Protein AF-A0A094WE02-F1 (afdb_monomer)

Nearest PDB structures (foldseek):
  7xc2-assembly1_C  TM=7.171E-01  e=3.449E+00  Triticum monococcum
  2n2n-assembly1_A  TM=4.848E-01  e=1.497E+00  Homo sapiens
  7sqc-assembly1_C2  TM=7.346E-01  e=5.920E+00  Chlamydomonas reinhardtii
  8i7o-assembly1_C7  TM=1.618E-01  e=1.230E+00  Mus musculus

Sequence (195 aa):
MGGSNFYKSRAKMRDLIESLIRKSMAGMDLAMDKMFALQPETYLRYEERFSELARLLECLQLELESVDSWSELDRIQRRVYFLEERFEDIDSVLRKRPRRSRSRFSMDNLFRVSQGGPGRSRSASRVDENGLSLEEACEVLGIDISAKLPEIRKKFRTLMKELHPDIRMGDRSKEGQMRKILAAYEVLKQRQVMS

Radius of gyration: 20.72 Å; Cα contacts (8 Å, |Δi|>4): 126; chains: 1; bounding box: 50×38×54 Å

Organism: NCBI:txid178606

Secondary structure (DSSP, 8-state):
--HHHHHHHHHHHHHHHHHHHHHHHHHHHHHHHHHTTT-HHHHHHHHHHHHHHHHHHHHHHHHHHS--SHHHHHHHHHHHHHHHHHHHHHHHHHHTPPP-------TTSSTT---------------------HHHHHHHHT--TT--HHHHHHHHHHHHHHT-TTTTTT-GGGHHHHHHHHHHHHHHHHHHHH-

Structure (mmCIF, N/CA/C/O backbone):
data_AF-A0A094WE02-F1
#
_entry.id   AF-A0A094WE02-F1
#
loop_
_atom_site.group_PDB
_atom_site.id
_atom_site.type_symbol
_atom_site.label_atom_id
_atom_site.label_alt_id
_atom_site.label_comp_id
_atom_site.label_asym_id
_atom_site.label_entity_id
_atom_site.label_seq_id
_atom_site.pdbx_PDB_ins_code
_atom_site.Cartn_x
_atom_site.Cartn_y
_atom_site.Cartn_z
_atom_site.occupancy
_atom_site.B_iso_or_equiv
_atom_site.auth_seq_id
_atom_site.auth_comp_id
_atom_site.auth_asym_id
_atom_site.auth_atom_id
_atom_site.pdbx_PDB_model_num
ATOM 1 N N . MET A 1 1 ? 24.865 -14.420 -27.447 1.00 51.31 1 MET A N 1
ATOM 2 C CA . MET A 1 1 ? 24.797 -14.578 -25.971 1.00 51.31 1 MET A CA 1
ATOM 3 C C . MET A 1 1 ? 24.085 -13.430 -25.224 1.00 51.31 1 MET A C 1
ATOM 5 O O . MET A 1 1 ? 23.787 -13.613 -24.052 1.00 51.31 1 MET A O 1
ATOM 9 N N . GLY A 1 2 ? 23.749 -12.286 -25.846 1.00 57.38 2 GLY A N 1
ATOM 10 C CA . GLY A 1 2 ? 23.174 -11.121 -25.136 1.00 57.38 2 GLY A CA 1
ATOM 11 C C . GLY A 1 2 ? 21.691 -11.202 -24.723 1.00 57.38 2 GLY A C 1
ATOM 12 O O . GLY A 1 2 ? 21.311 -10.590 -23.729 1.00 57.38 2 GLY A O 1
ATOM 13 N N . GLY A 1 3 ? 20.860 -11.988 -25.421 1.00 62.12 3 GLY A N 1
ATOM 14 C CA . GLY A 1 3 ? 19.413 -12.060 -25.146 1.00 62.12 3 GLY A CA 1
ATOM 15 C C . GLY A 1 3 ? 19.056 -12.670 -23.783 1.00 62.12 3 GLY A C 1
ATOM 16 O O . GLY A 1 3 ? 18.164 -12.181 -23.103 1.00 62.12 3 GLY A O 1
ATOM 17 N N . SER A 1 4 ? 19.799 -13.681 -23.314 1.00 70.50 4 SER A N 1
ATOM 18 C CA . SER A 1 4 ? 19.499 -14.355 -22.035 1.00 70.50 4 SER A CA 1
ATOM 19 C C . SER A 1 4 ? 19.650 -13.431 -20.817 1.00 70.50 4 SER A C 1
ATOM 21 O O . SER A 1 4 ? 18.873 -13.528 -19.869 1.00 70.50 4 SER A O 1
ATOM 23 N N . ASN A 1 5 ? 20.606 -12.496 -20.845 1.00 82.94 5 ASN A N 1
ATOM 24 C CA . ASN A 1 5 ? 20.798 -11.537 -19.753 1.00 82.94 5 ASN A CA 1
ATOM 25 C C . ASN A 1 5 ? 19.716 -10.449 -19.733 1.00 82.94 5 ASN A C 1
ATOM 27 O O . ASN A 1 5 ? 19.344 -9.995 -18.651 1.00 82.94 5 ASN A O 1
ATOM 31 N N . PHE A 1 6 ? 19.177 -10.079 -20.898 1.00 81.56 6 PHE A N 1
ATOM 32 C CA . PHE A 1 6 ? 18.098 -9.096 -21.016 1.00 81.56 6 PHE A CA 1
ATOM 33 C C . PHE A 1 6 ? 16.820 -9.598 -20.343 1.00 81.56 6 PHE A C 1
ATOM 35 O O . PHE A 1 6 ? 16.316 -8.958 -19.422 1.00 81.56 6 PHE A O 1
ATOM 42 N N . TYR A 1 7 ? 16.359 -10.799 -20.712 1.00 84.12 7 TYR A N 1
ATOM 43 C CA . TYR A 1 7 ? 15.151 -11.390 -20.128 1.00 84.12 7 TYR A CA 1
ATOM 44 C C . TYR A 1 7 ? 15.294 -11.653 -18.624 1.00 84.12 7 TYR A C 1
ATOM 46 O O . TYR A 1 7 ? 14.352 -11.420 -17.871 1.00 84.12 7 TYR A O 1
ATOM 54 N N . LYS A 1 8 ? 16.485 -12.061 -18.156 1.00 86.88 8 LYS A N 1
ATOM 55 C CA . LYS A 1 8 ? 16.768 -12.199 -16.716 1.00 86.88 8 LYS A CA 1
ATOM 56 C C . LYS A 1 8 ? 16.684 -10.861 -15.978 1.00 86.88 8 LYS A C 1
ATOM 58 O O . LYS A 1 8 ? 16.140 -10.810 -14.880 1.00 86.88 8 LYS A O 1
ATOM 63 N N . SER A 1 9 ? 17.225 -9.788 -16.556 1.00 84.44 9 SER A N 1
ATOM 64 C CA . SER A 1 9 ? 17.170 -8.445 -15.963 1.00 84.44 9 SER A CA 1
ATOM 65 C C . SER A 1 9 ? 15.735 -7.902 -15.926 1.00 84.44 9 SER A C 1
ATOM 67 O O . SER A 1 9 ? 15.279 -7.417 -14.892 1.00 84.44 9 SER A O 1
ATOM 69 N N . ARG A 1 10 ? 14.984 -8.090 -17.018 1.00 84.81 10 ARG A N 1
ATOM 70 C CA . ARG A 1 10 ? 13.561 -7.742 -17.127 1.00 84.81 10 ARG A CA 1
ATOM 71 C C . ARG A 1 10 ? 12.699 -8.497 -16.108 1.00 84.81 10 ARG A C 1
ATOM 73 O O . ARG A 1 10 ? 11.899 -7.873 -15.419 1.00 84.81 10 ARG A O 1
ATOM 80 N N . ALA A 1 11 ? 12.911 -9.803 -15.939 1.00 87.19 11 ALA A N 1
ATOM 81 C CA . ALA A 1 11 ? 12.216 -10.601 -14.925 1.00 87.19 11 ALA A CA 1
ATOM 82 C C . ALA A 1 11 ? 12.506 -10.104 -13.497 1.00 87.19 11 ALA A C 1
ATOM 84 O O . ALA A 1 11 ? 11.582 -9.878 -12.724 1.00 87.19 11 ALA A O 1
ATOM 85 N N . LYS A 1 12 ? 13.776 -9.821 -13.173 1.00 87.44 12 LYS A N 1
ATOM 86 C CA . LYS A 1 12 ? 14.147 -9.250 -11.8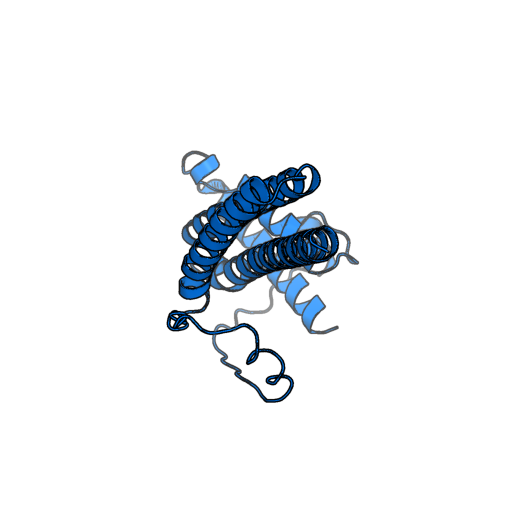66 1.00 87.44 12 LYS A CA 1
ATOM 87 C C . LYS A 1 12 ? 13.482 -7.899 -11.598 1.00 87.44 12 LYS A C 1
ATOM 89 O O . LYS A 1 12 ? 13.088 -7.631 -10.466 1.00 87.44 12 LYS A O 1
ATOM 94 N N . MET A 1 13 ? 13.372 -7.037 -12.611 1.00 86.62 13 MET A N 1
ATOM 95 C CA . MET A 1 13 ? 12.672 -5.755 -12.474 1.00 86.62 13 MET A CA 1
ATOM 96 C C . MET A 1 13 ? 11.185 -5.940 -12.220 1.00 86.62 13 MET A C 1
ATOM 98 O O . MET A 1 13 ? 10.638 -5.254 -11.361 1.00 86.62 13 MET A O 1
ATOM 102 N N . ARG A 1 14 ? 10.548 -6.890 -12.906 1.00 88.94 14 ARG A N 1
ATOM 103 C CA . ARG A 1 14 ? 9.153 -7.242 -12.646 1.00 88.94 14 ARG A CA 1
ATOM 104 C C . ARG A 1 14 ? 8.960 -7.683 -11.194 1.00 88.94 14 ARG A C 1
ATOM 106 O O . ARG A 1 14 ? 8.117 -7.116 -10.507 1.00 88.94 14 ARG A O 1
ATOM 113 N N . ASP A 1 15 ? 9.785 -8.610 -10.709 1.00 89.44 15 ASP A N 1
ATOM 114 C CA . ASP A 1 15 ? 9.715 -9.090 -9.322 1.00 89.44 15 ASP A CA 1
ATOM 115 C C . ASP A 1 15 ? 9.920 -7.948 -8.313 1.00 89.44 15 ASP A C 1
ATOM 117 O O . ASP A 1 15 ? 9.231 -7.868 -7.292 1.00 89.44 15 ASP A O 1
ATOM 121 N N . LEU A 1 16 ? 10.848 -7.028 -8.603 1.00 86.12 16 LEU A N 1
ATOM 122 C CA . LEU A 1 16 ? 11.094 -5.844 -7.782 1.00 86.12 16 LEU A CA 1
ATOM 123 C C . LEU A 1 16 ? 9.856 -4.939 -7.731 1.00 86.12 16 LEU A C 1
ATOM 125 O O . LEU A 1 16 ? 9.434 -4.575 -6.631 1.00 86.12 16 LEU A O 1
ATOM 129 N N . ILE A 1 17 ? 9.266 -4.610 -8.884 1.00 88.19 17 ILE A N 1
ATOM 130 C CA . ILE A 1 17 ? 8.060 -3.777 -8.990 1.00 88.19 17 ILE A CA 1
ATOM 131 C C . ILE A 1 17 ? 6.901 -4.423 -8.229 1.00 88.19 17 ILE A C 1
ATOM 133 O O . ILE A 1 17 ? 6.312 -3.780 -7.360 1.00 88.19 17 ILE A O 1
ATOM 137 N N . GLU A 1 18 ? 6.632 -5.711 -8.462 1.00 90.12 18 GLU A N 1
ATOM 138 C CA . GLU A 1 18 ? 5.586 -6.449 -7.748 1.00 90.12 18 GLU A CA 1
ATOM 139 C C . GLU A 1 18 ? 5.830 -6.440 -6.230 1.00 90.12 18 GLU A C 1
ATOM 141 O O . GLU A 1 18 ? 4.902 -6.248 -5.439 1.00 90.12 18 GLU A O 1
ATOM 146 N N . SER A 1 19 ? 7.086 -6.595 -5.794 1.00 90.25 19 SER A N 1
ATOM 147 C CA . SER A 1 19 ? 7.435 -6.529 -4.372 1.00 90.25 19 SER A CA 1
ATOM 148 C C . SER A 1 19 ? 7.190 -5.142 -3.771 1.00 90.25 19 SER A C 1
ATOM 150 O O . SER A 1 19 ? 6.726 -5.046 -2.633 1.00 90.25 19 SER A O 1
ATOM 152 N N . LEU A 1 20 ? 7.473 -4.070 -4.519 1.00 85.88 20 LEU A N 1
ATOM 153 C CA . LEU A 1 20 ? 7.260 -2.694 -4.079 1.00 85.88 20 LEU A CA 1
ATOM 154 C C . LEU A 1 20 ? 5.770 -2.359 -4.016 1.00 85.88 20 LEU A C 1
ATOM 156 O O . LEU A 1 20 ? 5.345 -1.759 -3.033 1.00 85.88 20 LEU A O 1
ATOM 160 N N . ILE A 1 21 ? 4.960 -2.822 -4.973 1.00 87.44 21 ILE A N 1
ATOM 161 C CA . ILE A 1 21 ? 3.495 -2.682 -4.931 1.00 87.44 21 ILE A CA 1
ATOM 162 C C . ILE A 1 21 ? 2.949 -3.332 -3.652 1.00 87.44 21 ILE A C 1
ATOM 164 O O . ILE A 1 21 ? 2.255 -2.684 -2.865 1.00 87.44 21 ILE A O 1
ATOM 168 N N . ARG A 1 22 ? 3.340 -4.585 -3.372 1.00 87.94 22 ARG A N 1
ATOM 169 C CA . ARG A 1 22 ? 2.919 -5.299 -2.151 1.00 87.94 22 ARG A CA 1
ATOM 170 C C . ARG A 1 22 ? 3.354 -4.571 -0.876 1.00 87.94 22 ARG A C 1
ATOM 172 O O . ARG A 1 22 ? 2.578 -4.479 0.075 1.00 87.94 22 ARG A O 1
ATOM 179 N N . LYS A 1 23 ? 4.580 -4.040 -0.841 1.00 85.25 23 LYS A N 1
ATOM 180 C CA . LYS A 1 23 ? 5.094 -3.272 0.304 1.00 85.25 23 LYS A CA 1
ATOM 181 C C . LYS A 1 23 ? 4.344 -1.954 0.502 1.00 85.25 23 LYS A C 1
ATOM 183 O O . LYS A 1 23 ? 4.039 -1.632 1.646 1.00 85.25 23 LYS A O 1
ATOM 188 N N . SER A 1 24 ? 4.003 -1.236 -0.567 1.00 85.12 24 SER A N 1
ATOM 189 C CA . SER A 1 24 ? 3.180 -0.018 -0.513 1.00 85.12 24 SER A CA 1
ATOM 190 C C . SER A 1 24 ? 1.805 -0.296 0.076 1.00 85.12 24 SER A C 1
ATOM 192 O O . SER A 1 24 ? 1.370 0.415 0.980 1.00 85.12 24 SER A O 1
ATOM 194 N N . MET A 1 25 ? 1.156 -1.384 -0.348 1.00 84.06 25 MET A N 1
ATOM 195 C CA . MET A 1 25 ? -0.121 -1.812 0.231 1.00 84.06 25 MET A CA 1
ATOM 196 C C . MET A 1 25 ? 0.002 -2.146 1.722 1.00 84.06 25 MET A C 1
ATOM 198 O O . MET A 1 25 ? -0.800 -1.681 2.531 1.00 84.06 25 MET A O 1
ATOM 202 N N . ALA A 1 26 ? 1.043 -2.885 2.112 1.00 84.19 26 ALA A N 1
ATOM 203 C CA . ALA A 1 26 ? 1.306 -3.188 3.517 1.00 84.19 26 ALA A CA 1
ATOM 204 C C . ALA A 1 26 ? 1.647 -1.930 4.345 1.00 84.19 26 ALA A C 1
ATOM 206 O O . ALA A 1 26 ? 1.307 -1.852 5.526 1.00 84.19 26 ALA A O 1
ATOM 207 N N . GLY A 1 27 ? 2.303 -0.939 3.735 1.00 83.38 27 GLY A N 1
ATOM 208 C CA . GLY A 1 27 ? 2.554 0.377 4.318 1.00 83.38 27 GLY A CA 1
ATOM 209 C C . GLY A 1 27 ? 1.256 1.136 4.594 1.00 83.38 27 GLY A C 1
ATOM 210 O O . GLY A 1 27 ? 1.071 1.628 5.704 1.00 83.38 27 GLY A O 1
ATOM 211 N N . MET A 1 28 ? 0.315 1.149 3.645 1.00 83.81 28 MET A N 1
ATOM 212 C CA . MET A 1 28 ? -1.019 1.741 3.840 1.00 83.81 28 MET A CA 1
ATOM 213 C C . MET A 1 28 ? -1.795 1.081 4.978 1.00 83.81 28 MET A C 1
ATOM 215 O O . MET A 1 28 ? -2.395 1.776 5.797 1.00 83.81 28 MET A O 1
ATOM 219 N N . ASP A 1 29 ? -1.770 -0.249 5.050 1.00 82.25 29 ASP A N 1
ATOM 220 C CA . ASP A 1 29 ? -2.403 -1.004 6.136 1.00 82.25 29 ASP A CA 1
ATOM 221 C C . ASP A 1 29 ? -1.787 -0.656 7.499 1.00 82.25 29 ASP A C 1
ATOM 223 O O . ASP A 1 29 ? -2.493 -0.456 8.486 1.00 82.25 29 ASP A O 1
ATOM 227 N N . LEU A 1 30 ? -0.459 -0.543 7.559 1.00 79.62 30 LEU A N 1
ATOM 228 C CA . LEU A 1 30 ? 0.246 -0.176 8.783 1.00 79.62 30 LEU A CA 1
ATOM 229 C C . LEU A 1 30 ? -0.020 1.284 9.187 1.00 79.62 30 LEU A C 1
ATOM 231 O O . LEU A 1 30 ? -0.106 1.577 10.380 1.00 79.62 30 LEU A O 1
ATOM 235 N N . ALA A 1 31 ? -0.149 2.192 8.216 1.00 79.12 31 ALA A N 1
ATOM 236 C CA . ALA A 1 31 ? -0.539 3.581 8.445 1.00 79.12 31 ALA A CA 1
ATOM 237 C C . ALA A 1 31 ? -1.948 3.665 9.020 1.00 79.12 31 ALA A C 1
ATOM 239 O O . ALA A 1 31 ? -2.154 4.358 10.014 1.00 79.12 31 ALA A O 1
ATOM 240 N N . MET A 1 32 ? -2.883 2.897 8.463 1.00 76.94 32 MET A N 1
ATOM 241 C CA . MET A 1 32 ? -4.241 2.797 8.987 1.00 76.94 32 MET A CA 1
ATOM 242 C C . MET A 1 32 ? -4.224 2.324 10.440 1.00 76.94 32 MET A C 1
ATOM 244 O O . MET A 1 32 ? -4.765 2.992 11.315 1.00 76.94 32 MET A O 1
ATOM 248 N N . ASP A 1 33 ? -3.535 1.217 10.713 1.00 74.81 33 ASP A N 1
ATOM 249 C CA . ASP A 1 33 ? -3.517 0.612 12.043 1.00 74.81 33 ASP A CA 1
ATOM 250 C C . ASP A 1 33 ? -2.854 1.499 13.114 1.00 74.81 33 ASP A C 1
ATOM 252 O O . ASP A 1 33 ? -3.196 1.387 14.288 1.00 74.81 33 ASP A O 1
ATOM 256 N N . LYS A 1 34 ? -1.891 2.353 12.742 1.00 72.44 34 LYS A N 1
ATOM 257 C CA . LYS A 1 34 ? -1.128 3.178 13.697 1.00 72.44 34 LYS A CA 1
ATOM 258 C C . LYS A 1 34 ? -1.621 4.608 13.841 1.00 72.44 34 LYS A C 1
ATOM 260 O O . LYS A 1 34 ? -1.448 5.192 14.906 1.00 72.44 34 LYS A O 1
ATOM 265 N N . MET A 1 35 ? -2.098 5.208 12.757 1.00 67.69 35 MET A N 1
ATOM 266 C CA . MET A 1 35 ? -2.339 6.650 12.702 1.00 67.69 35 MET A CA 1
ATOM 267 C C . MET A 1 35 ? -3.817 6.987 12.708 1.00 67.69 35 MET A C 1
ATOM 269 O O . MET A 1 35 ? -4.167 8.041 13.224 1.00 67.69 35 MET A O 1
ATOM 273 N N . PHE A 1 36 ? -4.687 6.110 12.207 1.00 66.50 36 PHE A N 1
ATOM 274 C CA . PHE A 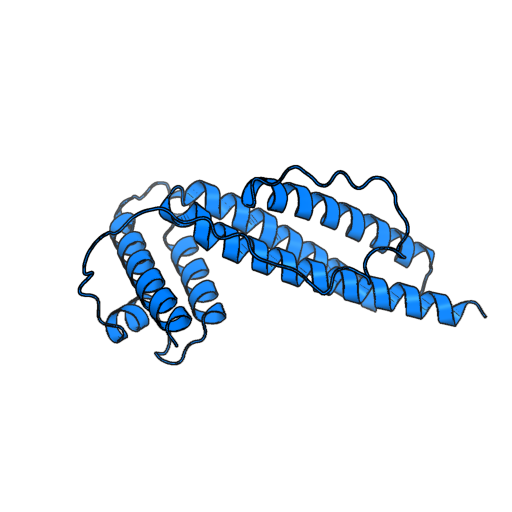1 36 ? -6.086 6.473 12.012 1.00 66.50 36 PHE A CA 1
ATOM 275 C C . PHE A 1 36 ? -6.796 6.825 13.329 1.00 66.50 36 PHE A C 1
ATOM 277 O O . PHE A 1 36 ? -7.507 7.822 13.394 1.00 66.50 36 PHE A O 1
ATOM 284 N N . ALA A 1 37 ? -6.542 6.063 14.397 1.00 58.16 37 ALA A N 1
ATOM 285 C CA . ALA A 1 37 ? -7.136 6.314 15.713 1.00 58.16 37 ALA A CA 1
ATOM 286 C C . ALA A 1 37 ? -6.663 7.629 16.367 1.00 58.16 37 ALA A C 1
ATOM 288 O O . ALA A 1 37 ? -7.345 8.161 17.238 1.00 58.16 37 ALA A O 1
ATOM 289 N N . LEU A 1 38 ? -5.495 8.147 15.967 1.00 61.88 38 LEU A N 1
ATOM 290 C CA . LEU A 1 38 ? -4.873 9.327 16.575 1.00 61.88 38 LEU A CA 1
ATOM 291 C C . LEU A 1 38 ? -5.060 10.589 15.725 1.00 61.88 38 LEU A C 1
ATOM 293 O O . LEU A 1 38 ? -5.280 11.667 16.268 1.00 61.88 38 LEU A O 1
ATOM 297 N N . GLN A 1 39 ? -4.905 10.468 14.404 1.00 66.94 39 GLN A N 1
ATOM 298 C CA . GLN A 1 39 ? -4.879 11.571 13.442 1.00 66.94 39 GLN A CA 1
ATOM 299 C C . GLN A 1 39 ? -5.360 11.092 12.053 1.00 66.94 39 GLN A C 1
ATOM 301 O O . GLN A 1 39 ? -4.535 10.718 11.208 1.00 66.94 39 GLN A O 1
ATOM 306 N N . PRO A 1 40 ? -6.678 11.108 11.782 1.00 62.88 40 PRO A N 1
ATOM 307 C CA . PRO A 1 40 ? -7.237 10.655 10.503 1.00 62.88 40 PRO A CA 1
ATOM 308 C C . PRO A 1 40 ? -6.773 11.507 9.309 1.00 62.88 40 PRO A C 1
ATOM 310 O O . PRO A 1 40 ? -6.512 10.975 8.232 1.00 62.88 40 PRO A O 1
ATOM 313 N N . GLU A 1 41 ? -6.567 12.810 9.512 1.00 62.22 41 GLU A N 1
ATOM 314 C CA . GLU A 1 41 ? -6.057 13.732 8.484 1.00 62.22 41 GLU A CA 1
ATOM 315 C C . GLU A 1 41 ? -4.630 13.371 8.048 1.00 62.22 41 GLU A C 1
ATOM 317 O O . GLU A 1 41 ? -4.299 13.346 6.861 1.00 62.22 41 GLU A O 1
ATOM 322 N N . THR A 1 42 ? -3.776 13.034 9.019 1.00 70.19 42 THR A N 1
ATOM 323 C CA . THR A 1 42 ? -2.409 12.581 8.759 1.00 70.19 42 THR A CA 1
ATOM 324 C C . THR A 1 42 ? -2.433 11.278 7.967 1.00 70.19 42 THR A C 1
ATOM 326 O O . THR A 1 42 ? -1.698 11.156 6.989 1.00 70.19 42 THR A O 1
ATOM 329 N N . TYR A 1 43 ? -3.301 10.327 8.333 1.00 75.94 43 TYR A N 1
ATOM 330 C CA . TYR A 1 43 ? -3.447 9.055 7.623 1.00 75.94 43 TYR A CA 1
ATOM 331 C C . TYR A 1 43 ? -3.760 9.235 6.131 1.00 75.94 43 TYR A C 1
ATOM 333 O O . TYR A 1 43 ? -3.073 8.629 5.309 1.00 75.94 43 TYR A O 1
ATOM 341 N N . LEU A 1 44 ? -4.739 10.072 5.773 1.00 70.56 44 LEU A N 1
ATOM 342 C CA . LEU A 1 44 ? -5.152 10.241 4.375 1.00 70.56 44 LEU A CA 1
ATOM 343 C C . LEU A 1 44 ? -4.014 10.745 3.488 1.00 70.56 44 LEU A C 1
ATOM 345 O O . LEU A 1 44 ? -3.808 10.218 2.398 1.00 70.56 44 LEU A O 1
ATOM 349 N N . ARG A 1 45 ? -3.192 11.670 3.996 1.00 79.56 45 ARG A N 1
ATOM 350 C CA . ARG A 1 45 ? -1.989 12.123 3.281 1.00 79.56 45 ARG A CA 1
ATOM 351 C C . ARG A 1 45 ? -1.006 10.980 3.022 1.00 79.56 45 ARG A C 1
ATOM 353 O O . ARG A 1 45 ? -0.369 10.940 1.974 1.00 79.56 45 ARG A O 1
ATOM 360 N N . TYR A 1 46 ? -0.843 10.049 3.963 1.00 81.38 46 TYR A N 1
ATOM 361 C CA . TYR A 1 46 ? -0.012 8.859 3.741 1.00 81.38 46 TYR A CA 1
ATOM 362 C C . TYR A 1 46 ? -0.664 7.882 2.763 1.00 81.38 46 TYR A C 1
ATOM 364 O O . TYR A 1 46 ? 0.031 7.321 1.916 1.00 81.38 46 TYR A O 1
ATOM 372 N N . GLU A 1 47 ? -1.977 7.685 2.861 1.00 81.88 47 GLU A N 1
ATOM 373 C CA . GLU A 1 47 ? -2.731 6.816 1.963 1.00 81.88 47 GLU A CA 1
ATOM 374 C C . GLU A 1 47 ? -2.633 7.291 0.511 1.00 81.88 47 GLU A C 1
ATOM 376 O O . GLU A 1 47 ? -2.350 6.482 -0.372 1.00 81.88 47 GLU A O 1
ATOM 381 N N . GLU A 1 48 ? -2.795 8.591 0.260 1.00 84.56 48 GLU A N 1
ATOM 382 C CA . GLU A 1 48 ? -2.613 9.197 -1.062 1.00 84.56 48 GLU A CA 1
ATOM 383 C C . GLU A 1 48 ? -1.206 8.950 -1.599 1.00 84.56 48 GLU A C 1
ATOM 385 O O . GLU A 1 48 ? -1.053 8.444 -2.708 1.00 84.56 48 GLU A O 1
ATOM 390 N N . ARG A 1 49 ? -0.174 9.206 -0.787 1.00 86.88 49 ARG A N 1
ATOM 391 C CA . ARG A 1 49 ? 1.225 9.019 -1.197 1.00 86.88 49 ARG A CA 1
ATOM 392 C C . ARG A 1 49 ? 1.552 7.568 -1.540 1.00 86.88 49 ARG A C 1
ATOM 394 O O . ARG A 1 49 ? 2.229 7.312 -2.532 1.00 86.88 49 ARG A O 1
ATOM 401 N N . PHE A 1 50 ? 1.089 6.606 -0.743 1.00 87.19 50 PHE A N 1
ATOM 402 C CA . PHE A 1 50 ? 1.284 5.189 -1.057 1.00 87.19 50 PHE A CA 1
ATOM 403 C C . PHE A 1 50 ? 0.443 4.734 -2.258 1.00 87.19 50 PHE A C 1
ATOM 405 O O . PHE A 1 50 ? 0.908 3.896 -3.032 1.00 87.19 50 PHE A O 1
ATOM 412 N N . SER A 1 51 ? -0.767 5.278 -2.428 1.00 86.00 51 SER A N 1
ATOM 413 C CA . SER A 1 51 ? -1.637 4.980 -3.573 1.00 86.00 51 SER A CA 1
ATOM 414 C C . SER A 1 51 ? -1.025 5.490 -4.876 1.00 86.00 51 SER A C 1
ATOM 416 O O . SER A 1 51 ? -0.984 4.764 -5.867 1.00 86.00 51 SER A O 1
ATOM 418 N N . GLU A 1 52 ? -0.495 6.713 -4.871 1.00 89.44 52 GLU A N 1
ATOM 419 C CA . GLU A 1 52 ? 0.222 7.287 -6.008 1.00 89.44 52 GLU A CA 1
ATOM 420 C C . GLU A 1 52 ? 1.458 6.451 -6.355 1.00 89.44 52 GLU A C 1
ATOM 422 O O . GLU A 1 52 ? 1.677 6.123 -7.520 1.00 89.44 52 GLU A O 1
ATOM 427 N N . LEU A 1 53 ? 2.223 6.024 -5.345 1.00 89.31 53 LEU A N 1
ATOM 428 C CA . LEU A 1 53 ? 3.394 5.174 -5.543 1.00 89.31 53 LEU A CA 1
ATOM 429 C C . LEU A 1 53 ? 3.020 3.829 -6.181 1.00 89.31 53 LEU A C 1
ATOM 431 O O . LEU A 1 53 ? 3.673 3.406 -7.134 1.00 89.31 53 LEU A O 1
ATOM 435 N N . ALA A 1 54 ? 1.956 3.179 -5.698 1.00 88.75 54 ALA A N 1
ATOM 436 C CA . ALA A 1 54 ? 1.443 1.943 -6.289 1.00 88.75 54 ALA A CA 1
ATOM 437 C C . ALA A 1 54 ? 1.010 2.151 -7.749 1.00 88.75 54 ALA A C 1
ATOM 439 O O . ALA A 1 54 ? 1.436 1.392 -8.616 1.00 88.75 54 ALA A O 1
ATOM 440 N N . ARG A 1 55 ? 0.273 3.231 -8.043 1.00 91.19 55 ARG A N 1
ATOM 441 C CA . ARG A 1 55 ? -0.151 3.580 -9.409 1.00 91.19 55 ARG A CA 1
ATOM 442 C C . ARG A 1 55 ? 1.039 3.759 -10.353 1.00 91.19 55 ARG A C 1
ATOM 444 O O . ARG A 1 55 ? 1.029 3.254 -11.470 1.00 91.19 55 ARG A O 1
ATOM 451 N N . LEU A 1 56 ? 2.076 4.474 -9.914 1.00 92.25 56 LEU A N 1
ATOM 452 C CA . LEU A 1 56 ? 3.280 4.703 -10.719 1.00 92.25 56 LEU A CA 1
ATOM 453 C C . LEU A 1 56 ? 4.056 3.404 -10.976 1.00 92.25 56 LEU A C 1
ATOM 455 O O . LEU A 1 56 ? 4.568 3.210 -12.079 1.00 92.25 56 LEU A O 1
ATOM 459 N N . LEU A 1 57 ? 4.126 2.512 -9.985 1.00 90.62 57 LEU A N 1
ATOM 460 C CA . LEU A 1 57 ? 4.733 1.190 -10.135 1.00 90.62 57 LEU A CA 1
ATOM 461 C C . LEU A 1 57 ? 3.947 0.298 -11.103 1.00 90.62 57 LEU A C 1
ATOM 463 O O . LEU A 1 57 ? 4.559 -0.366 -11.932 1.00 90.62 57 LEU A O 1
ATOM 467 N N . GLU A 1 58 ? 2.617 0.316 -11.045 1.00 91.88 58 GLU A N 1
ATOM 468 C CA . GLU A 1 58 ? 1.756 -0.401 -11.995 1.00 91.88 58 GLU A CA 1
ATOM 469 C C . GLU A 1 58 ? 1.945 0.121 -13.426 1.00 91.88 58 GLU A C 1
ATOM 471 O O . GLU A 1 58 ? 2.089 -0.667 -14.360 1.00 91.88 58 GLU A O 1
ATOM 476 N N . CYS A 1 59 ? 2.049 1.442 -13.615 1.00 92.75 59 CYS A N 1
ATOM 477 C CA . CYS A 1 59 ? 2.386 2.011 -14.922 1.00 92.75 59 CYS A CA 1
ATOM 478 C C . CYS A 1 59 ? 3.753 1.523 -15.429 1.00 92.75 59 CYS A C 1
ATOM 480 O O . CYS A 1 59 ? 3.882 1.185 -16.602 1.00 92.75 59 CYS A O 1
ATOM 482 N N . LEU A 1 60 ? 4.765 1.453 -14.555 1.00 90.38 60 LEU A N 1
ATOM 483 C CA . LEU A 1 60 ? 6.082 0.910 -14.909 1.00 90.38 60 LEU A CA 1
ATOM 484 C C . LEU A 1 60 ? 6.036 -0.583 -15.231 1.00 90.38 60 LEU A C 1
ATOM 486 O O . LEU A 1 60 ? 6.798 -1.036 -16.080 1.00 90.38 60 LEU A O 1
ATOM 490 N N . GLN A 1 61 ? 5.165 -1.342 -14.567 1.00 91.00 61 GLN A N 1
ATOM 491 C CA . GLN A 1 61 ? 4.961 -2.756 -14.857 1.00 91.00 61 GLN A CA 1
ATOM 492 C C . GLN A 1 61 ? 4.417 -2.953 -16.274 1.00 91.00 61 GLN A C 1
ATOM 494 O O . GLN A 1 61 ? 4.961 -3.767 -17.014 1.00 91.00 61 GLN A O 1
ATOM 499 N N . LEU A 1 62 ? 3.406 -2.172 -16.666 1.00 90.50 62 LEU A N 1
ATOM 500 C CA . LEU A 1 62 ? 2.853 -2.196 -18.024 1.00 90.50 62 LEU A CA 1
ATOM 501 C C . LEU A 1 62 ? 3.896 -1.767 -19.064 1.00 90.50 62 LEU A C 1
ATOM 503 O O . LEU A 1 62 ? 4.050 -2.408 -20.098 1.00 90.50 62 LEU A O 1
ATOM 507 N N . GLU A 1 63 ? 4.666 -0.719 -18.773 1.00 90.81 63 GLU A N 1
ATOM 508 C CA . GLU A 1 63 ? 5.740 -0.257 -19.659 1.00 90.81 63 GLU A CA 1
ATOM 509 C C . GLU A 1 63 ? 6.814 -1.341 -19.850 1.00 90.81 63 GLU A C 1
ATOM 511 O O . GLU A 1 63 ? 7.259 -1.590 -20.972 1.00 90.81 63 GLU A O 1
ATOM 516 N N . LEU A 1 64 ? 7.162 -2.060 -18.774 1.00 89.75 64 LEU A N 1
ATOM 517 C CA . LEU A 1 64 ? 8.103 -3.180 -18.790 1.00 89.75 64 LEU A CA 1
ATOM 518 C C . LEU A 1 64 ? 7.631 -4.342 -19.677 1.00 89.75 64 LEU A C 1
ATOM 520 O O . LEU A 1 64 ? 8.466 -5.110 -20.157 1.00 89.75 64 LEU A O 1
ATOM 524 N N . GLU A 1 65 ? 6.327 -4.497 -19.914 1.00 88.25 65 GLU A N 1
ATOM 525 C CA . GLU A 1 65 ? 5.788 -5.531 -20.805 1.00 88.25 65 GLU A CA 1
ATOM 526 C C . GLU A 1 65 ? 6.073 -5.247 -22.286 1.00 88.25 65 GLU A C 1
ATOM 528 O O . GLU A 1 65 ? 6.299 -6.185 -23.053 1.00 88.25 65 GLU A O 1
ATOM 533 N N . SER A 1 66 ? 6.164 -3.973 -22.665 1.00 87.69 66 SER A N 1
ATOM 534 C CA . SER A 1 66 ? 6.460 -3.532 -24.035 1.00 87.69 66 SER A CA 1
ATOM 535 C C . SER A 1 66 ? 7.948 -3.324 -24.346 1.00 87.69 66 SER A C 1
ATOM 537 O O . SER A 1 66 ? 8.289 -2.965 -25.466 1.00 87.69 66 SER A O 1
ATOM 539 N N . VAL A 1 67 ? 8.844 -3.508 -23.370 1.00 87.19 67 VAL A N 1
ATOM 540 C CA . VAL A 1 67 ? 10.267 -3.166 -23.529 1.00 87.19 67 VAL A CA 1
ATOM 541 C C . VAL A 1 67 ? 11.065 -4.261 -24.223 1.00 87.19 67 VAL A C 1
ATOM 543 O O . VAL A 1 67 ? 11.258 -5.349 -23.669 1.00 87.19 67 VAL A O 1
ATOM 546 N N . ASP A 1 68 ? 11.651 -3.903 -25.363 1.00 83.19 68 ASP A N 1
ATOM 547 C CA . ASP A 1 68 ? 12.487 -4.788 -26.182 1.00 83.19 68 ASP A CA 1
ATOM 548 C C . ASP A 1 68 ? 13.954 -4.318 -26.267 1.00 83.19 68 ASP A C 1
ATOM 550 O O . ASP A 1 68 ? 14.812 -5.030 -26.794 1.00 83.19 68 ASP A O 1
ATOM 554 N N . SER A 1 69 ? 14.275 -3.144 -25.702 1.00 88.81 69 SER A N 1
ATOM 555 C CA . SER A 1 69 ? 15.617 -2.549 -25.733 1.00 88.81 69 SER A CA 1
ATOM 556 C C . SER A 1 69 ? 16.267 -2.398 -24.353 1.00 88.81 69 SER A C 1
ATOM 558 O O . SER A 1 69 ? 15.637 -2.026 -23.362 1.00 88.81 69 SER A O 1
ATOM 560 N N . TRP A 1 70 ? 17.589 -2.602 -24.291 1.00 81.62 70 TRP A N 1
ATOM 561 C CA . TRP A 1 70 ? 18.397 -2.379 -23.083 1.00 81.62 70 TRP A CA 1
ATOM 562 C C . TRP A 1 70 ? 18.340 -0.933 -22.577 1.00 81.62 70 TRP A C 1
ATOM 564 O O . TRP A 1 70 ? 18.360 -0.711 -21.369 1.00 81.62 70 TRP A O 1
ATOM 574 N N . SER A 1 71 ? 18.255 0.051 -23.475 1.00 85.50 71 SER A N 1
ATOM 575 C CA . SER A 1 71 ? 18.190 1.466 -23.089 1.00 85.50 71 SER A CA 1
ATOM 576 C C . SER A 1 71 ? 16.862 1.827 -22.423 1.00 85.50 71 SER A C 1
ATOM 578 O O . SER A 1 71 ? 16.833 2.653 -21.514 1.00 85.50 71 SER A O 1
ATOM 580 N N . GLU A 1 72 ? 15.763 1.210 -22.852 1.00 86.75 72 GLU A N 1
ATOM 581 C CA . GLU A 1 72 ? 14.442 1.381 -22.237 1.00 86.75 72 GLU A CA 1
ATOM 582 C C . GLU A 1 72 ? 14.383 0.684 -20.880 1.00 86.75 72 GLU A C 1
ATOM 584 O O . GLU A 1 72 ? 13.914 1.260 -19.899 1.00 86.75 72 GLU A O 1
ATOM 589 N N . LEU A 1 73 ? 14.965 -0.513 -20.800 1.00 86.44 73 LEU A N 1
ATOM 590 C CA . LEU A 1 73 ? 15.075 -1.262 -19.559 1.00 86.44 73 LEU A CA 1
ATOM 591 C C . LEU A 1 73 ? 15.868 -0.484 -18.492 1.00 86.44 73 LEU A C 1
ATOM 593 O O . LEU A 1 73 ? 15.438 -0.393 -17.346 1.00 86.44 73 LEU A O 1
ATOM 597 N N . ASP A 1 74 ? 16.979 0.148 -18.875 1.00 85.56 74 ASP A N 1
ATOM 598 C CA . ASP A 1 74 ? 17.786 1.011 -17.999 1.00 85.56 74 ASP A CA 1
ATOM 599 C C . ASP A 1 74 ? 17.028 2.285 -17.556 1.00 85.56 74 ASP A C 1
ATOM 601 O O . ASP A 1 74 ? 17.154 2.740 -16.416 1.00 85.56 74 ASP A O 1
ATOM 605 N N . ARG A 1 75 ? 16.166 2.852 -18.413 1.00 89.50 75 ARG A N 1
ATOM 606 C CA . ARG A 1 75 ? 15.276 3.970 -18.034 1.00 89.50 75 ARG A CA 1
ATOM 607 C C . ARG A 1 75 ? 14.236 3.546 -17.002 1.00 89.50 75 ARG A C 1
ATOM 609 O O . ARG A 1 75 ? 14.045 4.259 -16.014 1.00 89.50 75 ARG A O 1
ATOM 616 N N . ILE A 1 76 ? 13.591 2.398 -17.209 1.00 87.75 76 ILE A N 1
ATOM 617 C CA . ILE A 1 76 ? 12.643 1.829 -16.244 1.00 87.75 76 ILE A CA 1
ATOM 618 C C . ILE A 1 76 ? 13.359 1.551 -14.930 1.00 87.75 76 ILE A C 1
ATOM 620 O O . ILE A 1 76 ? 12.883 1.969 -13.881 1.00 87.75 76 ILE A O 1
ATOM 624 N N . GLN A 1 77 ? 14.544 0.950 -14.982 1.00 87.19 77 GLN A N 1
ATOM 625 C CA . GLN A 1 77 ? 15.353 0.661 -13.807 1.00 87.19 77 GLN A CA 1
ATOM 626 C C . GLN A 1 77 ? 15.611 1.915 -12.955 1.00 87.19 77 GLN A C 1
ATOM 628 O O . GLN A 1 77 ? 15.352 1.901 -11.751 1.00 87.19 77 GLN A O 1
ATOM 633 N N . ARG A 1 78 ? 16.039 3.032 -13.563 1.00 88.69 78 ARG A N 1
ATOM 634 C CA . ARG A 1 78 ? 16.219 4.307 -12.840 1.00 88.69 78 ARG A CA 1
ATOM 635 C C . ARG A 1 78 ? 14.923 4.807 -12.197 1.00 88.69 78 ARG A C 1
ATOM 637 O O . ARG A 1 78 ? 14.950 5.269 -11.058 1.00 88.69 78 ARG A O 1
ATOM 644 N N . ARG A 1 79 ? 13.793 4.706 -12.905 1.00 91.56 79 ARG A N 1
ATOM 645 C CA . ARG A 1 79 ? 12.475 5.118 -12.390 1.00 91.56 79 ARG A CA 1
ATOM 646 C C . ARG A 1 79 ? 12.020 4.236 -11.229 1.00 91.56 79 ARG A C 1
ATOM 648 O O . ARG A 1 79 ? 11.548 4.768 -10.231 1.00 91.56 79 ARG A O 1
ATOM 655 N N . VAL A 1 80 ? 12.217 2.920 -11.312 1.00 88.06 80 VAL A N 1
ATOM 656 C CA . VAL A 1 80 ? 11.894 1.993 -10.218 1.00 88.06 80 VAL A CA 1
ATOM 657 C C . VAL A 1 80 ? 12.739 2.295 -8.981 1.00 88.06 80 VAL A C 1
ATOM 659 O O . VAL A 1 80 ? 12.191 2.346 -7.884 1.00 88.06 80 VAL A O 1
ATOM 662 N N . TYR A 1 81 ? 14.039 2.568 -9.134 1.00 87.06 81 TYR A N 1
ATOM 663 C CA . TYR A 1 81 ? 14.885 2.948 -7.996 1.00 87.06 81 TYR A CA 1
ATOM 664 C C . TYR A 1 81 ? 14.459 4.261 -7.352 1.00 87.06 81 TYR A C 1
ATOM 666 O O . TYR A 1 81 ? 14.416 4.356 -6.129 1.00 87.06 81 TYR A O 1
ATOM 674 N N . PHE A 1 82 ? 14.085 5.255 -8.156 1.00 90.38 82 PHE A N 1
ATOM 675 C CA . PHE A 1 82 ? 13.543 6.497 -7.619 1.00 90.38 82 PHE A CA 1
ATOM 676 C C . PHE A 1 82 ? 12.268 6.251 -6.798 1.00 90.38 82 PHE A C 1
ATOM 678 O O . PHE A 1 82 ? 12.123 6.788 -5.700 1.00 90.38 82 PHE A O 1
ATOM 685 N N . LEU A 1 83 ? 11.356 5.404 -7.288 1.00 88.38 83 LEU A N 1
ATOM 686 C CA . LEU A 1 83 ? 10.144 5.048 -6.545 1.00 88.38 83 LEU A CA 1
ATOM 687 C C . LEU A 1 83 ? 10.440 4.217 -5.290 1.00 88.38 83 LEU A C 1
ATOM 689 O O . LEU A 1 83 ? 9.760 4.393 -4.283 1.00 88.38 83 LEU A O 1
ATOM 693 N N . GLU A 1 84 ? 11.463 3.361 -5.305 1.00 88.06 84 GLU A N 1
ATOM 694 C CA . GLU A 1 84 ? 11.928 2.649 -4.108 1.00 88.06 84 GLU A CA 1
ATOM 695 C C . GLU A 1 84 ? 12.419 3.629 -3.030 1.00 88.06 84 GLU A C 1
ATOM 697 O O . GLU A 1 84 ? 12.030 3.507 -1.869 1.00 88.06 84 GLU A O 1
ATOM 702 N N . GLU A 1 85 ? 13.211 4.641 -3.396 1.00 85.50 85 GLU A N 1
ATOM 703 C CA . GLU A 1 85 ? 13.644 5.678 -2.450 1.00 85.50 85 GLU A CA 1
ATOM 704 C C . GLU A 1 85 ? 12.455 6.452 -1.872 1.00 85.50 85 GLU A C 1
ATOM 706 O O . GLU A 1 85 ? 12.386 6.675 -0.660 1.00 85.50 85 GLU A O 1
ATOM 711 N N . ARG A 1 86 ? 11.477 6.808 -2.717 1.00 87.44 86 ARG A N 1
ATOM 712 C CA . ARG A 1 86 ? 10.242 7.464 -2.259 1.00 87.44 86 ARG A CA 1
ATOM 713 C C . ARG A 1 86 ? 9.443 6.574 -1.313 1.00 87.44 86 ARG A C 1
ATOM 715 O O . ARG A 1 86 ? 8.879 7.083 -0.348 1.00 87.44 86 ARG A O 1
ATOM 722 N N . PHE A 1 87 ? 9.406 5.265 -1.553 1.00 88.88 87 PHE A N 1
ATOM 723 C CA . PHE A 1 87 ? 8.754 4.317 -0.655 1.00 88.88 87 PHE A CA 1
ATOM 724 C C . PHE A 1 87 ? 9.442 4.302 0.716 1.00 88.88 87 PHE A C 1
ATOM 726 O O . PHE A 1 87 ? 8.767 4.429 1.736 1.00 88.88 87 PHE A O 1
ATOM 733 N N . GLU A 1 88 ? 10.772 4.208 0.754 1.00 83.62 88 GLU A N 1
ATOM 734 C CA . GLU A 1 88 ? 11.548 4.200 2.002 1.00 83.62 88 GLU A CA 1
ATOM 735 C C . GLU A 1 88 ? 11.403 5.517 2.786 1.00 83.62 88 GLU A C 1
ATOM 737 O O . GLU A 1 88 ? 11.299 5.507 4.017 1.00 83.62 88 GLU A O 1
ATOM 742 N N . ASP A 1 89 ? 11.322 6.660 2.096 1.00 84.31 89 ASP A N 1
ATOM 743 C CA . ASP A 1 89 ? 11.017 7.954 2.718 1.00 84.31 89 ASP A CA 1
ATOM 744 C C . ASP A 1 89 ? 9.680 7.920 3.469 1.00 84.31 89 ASP A C 1
ATOM 746 O O . ASP A 1 89 ? 9.580 8.430 4.585 1.00 84.31 89 ASP A O 1
ATOM 750 N N . ILE A 1 90 ? 8.655 7.307 2.876 1.00 81.75 90 ILE A N 1
ATOM 751 C CA . ILE A 1 90 ? 7.319 7.216 3.472 1.00 81.75 90 ILE A CA 1
ATOM 752 C C . ILE A 1 90 ? 7.296 6.163 4.599 1.00 81.75 90 ILE A C 1
ATOM 754 O O . ILE A 1 90 ? 6.809 6.444 5.698 1.00 81.75 90 ILE A O 1
ATOM 758 N N . ASP A 1 91 ? 7.849 4.967 4.366 1.00 80.56 91 ASP A N 1
ATOM 759 C CA . ASP A 1 91 ? 7.831 3.848 5.325 1.00 80.56 91 ASP A CA 1
ATOM 760 C C . ASP A 1 91 ? 8.681 4.132 6.573 1.00 80.56 91 ASP A C 1
ATOM 762 O O . ASP A 1 91 ? 8.306 3.755 7.688 1.00 80.56 91 ASP A O 1
ATOM 766 N N . SER A 1 92 ? 9.806 4.840 6.424 1.00 81.19 92 SER A N 1
ATOM 767 C CA . SER A 1 92 ? 10.683 5.187 7.552 1.00 81.19 92 SER A CA 1
ATOM 768 C C . SER A 1 92 ? 9.970 6.044 8.601 1.00 81.19 92 SER A C 1
ATOM 770 O O . SER A 1 92 ? 10.047 5.739 9.799 1.00 81.19 92 SER A O 1
ATOM 772 N N . VAL A 1 93 ? 9.205 7.051 8.165 1.00 77.50 93 VAL A N 1
ATOM 773 C CA . VAL A 1 93 ? 8.406 7.905 9.056 1.00 77.50 93 VAL A CA 1
ATOM 774 C C . VAL A 1 93 ? 7.321 7.087 9.751 1.00 77.50 93 VAL A C 1
ATOM 776 O O . VAL A 1 93 ? 7.148 7.177 10.968 1.00 77.50 93 VAL A O 1
ATOM 779 N N . LEU A 1 94 ? 6.648 6.210 9.006 1.00 74.56 94 LEU A N 1
ATOM 780 C CA . LEU A 1 94 ? 5.593 5.351 9.533 1.00 74.56 94 LEU A CA 1
ATOM 781 C C . LEU A 1 94 ? 6.101 4.333 10.576 1.00 74.56 94 LEU A C 1
ATOM 783 O O . LEU A 1 94 ? 5.408 3.988 11.544 1.00 74.56 94 LEU A O 1
ATOM 787 N N . ARG A 1 95 ? 7.317 3.810 10.393 1.00 74.94 95 ARG A N 1
ATOM 788 C CA . ARG A 1 95 ? 7.895 2.782 11.270 1.00 74.94 95 ARG A CA 1
ATOM 789 C C . ARG A 1 95 ? 8.753 3.337 12.401 1.00 74.94 95 ARG A C 1
ATOM 791 O O . ARG A 1 95 ? 9.125 2.542 13.263 1.00 74.94 95 ARG A O 1
ATOM 798 N N . LYS A 1 96 ? 9.032 4.649 12.435 1.00 64.75 96 LYS A N 1
ATOM 799 C CA . LYS A 1 96 ? 9.958 5.292 13.391 1.00 64.75 96 LYS A CA 1
ATOM 800 C C . LYS A 1 96 ? 11.301 4.550 13.487 1.00 64.75 96 LYS A C 1
ATOM 802 O O . LYS A 1 96 ? 11.883 4.426 14.561 1.00 64.75 96 LYS A O 1
ATOM 807 N N . ARG A 1 97 ? 11.769 3.991 12.367 1.00 59.75 97 ARG A N 1
ATOM 808 C CA . ARG A 1 97 ? 13.070 3.317 12.271 1.00 59.75 97 ARG A CA 1
ATOM 809 C C . ARG A 1 97 ? 14.063 4.280 11.623 1.00 59.75 97 ARG A C 1
ATOM 811 O O . ARG A 1 97 ? 13.660 4.995 10.704 1.00 59.75 97 ARG A O 1
ATOM 818 N N . PRO A 1 98 ? 15.337 4.312 12.063 1.00 43.78 98 PRO A N 1
ATOM 819 C CA . PRO A 1 98 ? 16.345 5.108 11.380 1.00 43.78 98 PRO A CA 1
ATOM 820 C C . PRO A 1 98 ? 16.404 4.656 9.922 1.00 43.78 98 PRO A C 1
ATOM 822 O O . PRO A 1 98 ? 16.380 3.451 9.646 1.00 43.78 98 PRO A O 1
ATOM 825 N N . ARG A 1 99 ? 16.447 5.628 9.002 1.00 42.62 99 ARG A N 1
ATOM 826 C CA . ARG A 1 99 ? 16.626 5.374 7.569 1.00 42.62 99 ARG A CA 1
ATOM 827 C C . ARG A 1 99 ? 17.783 4.389 7.436 1.00 42.62 99 ARG A C 1
ATOM 829 O O . ARG A 1 99 ? 18.897 4.701 7.862 1.00 42.62 99 ARG A O 1
ATOM 836 N N . ARG A 1 100 ? 17.553 3.206 6.858 1.00 51.78 100 ARG A N 1
ATOM 837 C CA . ARG A 1 100 ? 18.674 2.413 6.352 1.00 51.78 100 ARG A CA 1
ATOM 838 C C . ARG A 1 100 ? 19.211 3.203 5.168 1.00 51.78 100 ARG A C 1
ATOM 840 O O . ARG A 1 100 ? 18.759 3.018 4.047 1.00 51.78 100 ARG A O 1
ATOM 847 N N . SER A 1 101 ? 20.134 4.129 5.432 1.00 41.09 101 SER A N 1
ATOM 848 C CA . SER A 1 101 ? 20.996 4.667 4.390 1.00 41.09 101 SER A CA 1
ATOM 849 C C . SER A 1 101 ? 21.646 3.450 3.747 1.00 41.09 101 SER A C 1
ATOM 851 O O . SER A 1 101 ? 22.454 2.764 4.380 1.00 41.09 101 SER A O 1
ATOM 853 N N . ARG A 1 102 ? 21.205 3.087 2.540 1.00 46.28 102 ARG A N 1
ATOM 854 C CA . ARG A 1 102 ? 21.903 2.081 1.754 1.00 46.28 102 ARG A CA 1
ATOM 855 C C . ARG A 1 102 ? 23.265 2.686 1.432 1.00 46.28 102 ARG A C 1
ATOM 857 O O . ARG A 1 102 ? 23.413 3.448 0.484 1.00 46.28 102 ARG A O 1
ATOM 864 N N . SER A 1 103 ? 24.271 2.311 2.219 1.00 36.06 103 SER A N 1
ATOM 865 C CA . SER A 1 103 ? 25.614 2.161 1.677 1.00 36.06 103 SER A CA 1
ATOM 866 C C . SER A 1 103 ? 25.480 1.306 0.416 1.00 36.06 103 SER A C 1
ATOM 868 O O . SER A 1 103 ? 24.843 0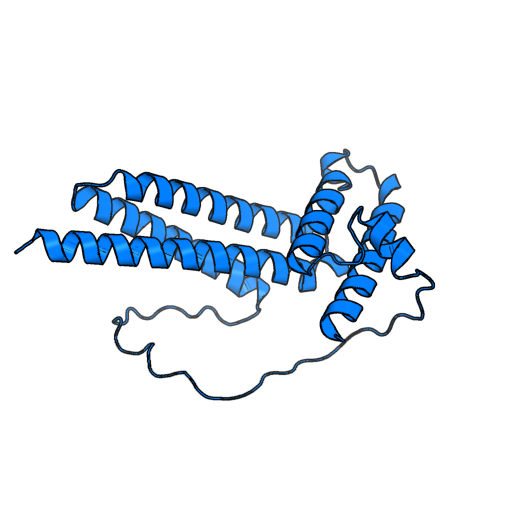.249 0.466 1.00 36.06 103 SER A O 1
ATOM 870 N N . ARG A 1 104 ? 25.979 1.800 -0.724 1.00 46.50 104 ARG A N 1
ATOM 871 C CA . ARG A 1 104 ? 26.004 1.064 -1.995 1.00 46.50 104 ARG A CA 1
ATOM 872 C C . ARG A 1 104 ? 26.608 -0.317 -1.740 1.00 46.50 104 ARG A C 1
ATOM 874 O O . ARG A 1 104 ? 27.819 -0.402 -1.590 1.00 46.50 104 ARG A O 1
ATOM 881 N N . PHE A 1 105 ? 25.810 -1.383 -1.706 1.00 34.50 105 PHE A N 1
ATOM 882 C CA . PHE A 1 105 ? 26.358 -2.735 -1.629 1.00 34.50 105 PHE A CA 1
ATOM 883 C C . PHE A 1 105 ? 25.570 -3.768 -2.429 1.00 34.50 105 PHE A C 1
ATOM 885 O O . PHE A 1 105 ? 24.341 -3.760 -2.490 1.00 34.50 105 PHE A O 1
ATOM 892 N N . SER A 1 106 ? 26.392 -4.627 -3.036 1.00 37.91 106 SER A N 1
ATOM 893 C CA . SER A 1 106 ? 26.142 -5.771 -3.907 1.00 37.91 106 SER A CA 1
ATOM 894 C C . SER A 1 106 ? 25.061 -6.732 -3.410 1.00 37.91 106 SER A C 1
ATOM 896 O O . SER A 1 106 ? 24.858 -6.913 -2.209 1.00 37.91 106 SER A O 1
ATOM 898 N N . MET A 1 107 ? 24.416 -7.394 -4.372 1.00 39.41 107 MET A N 1
ATOM 899 C CA . MET A 1 107 ? 23.266 -8.296 -4.232 1.00 39.41 107 MET A CA 1
ATOM 900 C C . MET A 1 107 ? 23.534 -9.614 -3.466 1.00 39.41 107 MET A C 1
ATOM 902 O O . MET A 1 107 ? 22.623 -10.428 -3.352 1.00 39.41 107 MET A O 1
ATOM 906 N N . ASP A 1 108 ? 24.719 -9.841 -2.894 1.00 36.72 108 ASP A N 1
ATOM 907 C CA . ASP A 1 108 ? 25.126 -11.164 -2.385 1.00 36.72 108 ASP A CA 1
ATOM 908 C C . ASP A 1 108 ? 24.885 -11.387 -0.877 1.00 36.72 108 ASP A C 1
ATOM 910 O O . ASP A 1 108 ? 24.942 -12.521 -0.405 1.00 36.72 108 ASP A O 1
ATOM 914 N N . ASN A 1 109 ? 24.557 -10.348 -0.095 1.00 38.84 109 ASN A N 1
ATOM 915 C CA . ASN A 1 109 ? 24.456 -10.473 1.373 1.00 38.84 109 ASN A CA 1
ATOM 916 C C . ASN A 1 109 ? 23.018 -10.613 1.930 1.00 38.84 109 ASN A C 1
ATOM 918 O O . ASN A 1 109 ? 22.833 -10.646 3.146 1.00 38.84 109 ASN A O 1
ATOM 922 N N . LEU A 1 110 ? 21.984 -10.690 1.078 1.00 42.03 110 LEU A N 1
ATOM 923 C CA . LEU A 1 110 ? 20.573 -10.709 1.520 1.00 42.03 110 LEU A CA 1
ATOM 924 C C . LEU A 1 110 ? 20.000 -12.127 1.752 1.00 42.03 110 LEU A C 1
ATOM 926 O O . LEU A 1 110 ? 18.979 -12.264 2.419 1.00 42.03 110 LEU A O 1
ATOM 930 N N . PHE A 1 111 ? 20.667 -13.191 1.287 1.00 35.41 111 PHE A N 1
ATOM 931 C CA . PHE A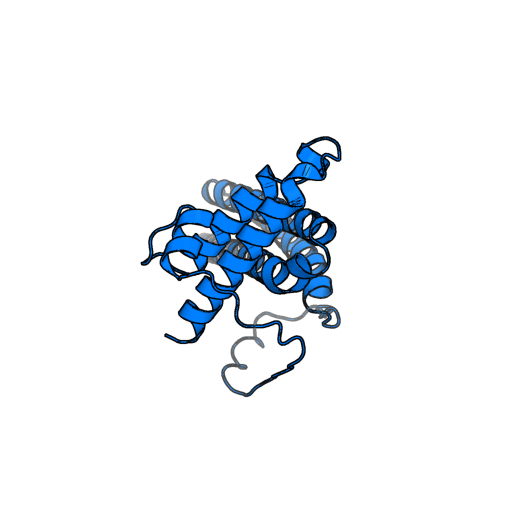 1 111 ? 20.184 -14.582 1.404 1.00 35.41 111 PHE A CA 1
ATOM 932 C C . PHE A 1 111 ? 20.525 -15.293 2.732 1.00 35.41 111 PHE A C 1
ATOM 934 O O . PHE A 1 111 ? 20.267 -16.486 2.867 1.00 35.41 111 PHE A O 1
ATOM 941 N N . ARG A 1 112 ? 21.083 -14.593 3.735 1.00 41.84 112 ARG A N 1
ATOM 942 C CA . ARG A 1 112 ? 21.523 -15.203 5.012 1.00 41.84 112 ARG A CA 1
ATOM 943 C C . ARG A 1 112 ? 20.758 -14.798 6.276 1.00 41.84 112 ARG A C 1
ATOM 945 O O . ARG A 1 112 ? 21.130 -15.239 7.356 1.00 41.84 112 ARG A O 1
ATOM 952 N N . VAL A 1 113 ? 19.669 -14.034 6.184 1.00 37.25 113 VAL A N 1
ATOM 953 C CA . VAL A 1 113 ? 18.827 -13.709 7.358 1.00 37.25 113 VAL A CA 1
ATOM 954 C C . VAL A 1 113 ? 17.446 -14.344 7.206 1.00 37.25 113 VAL A C 1
ATOM 956 O O . VAL A 1 113 ? 16.428 -13.681 7.041 1.00 37.25 113 VAL A O 1
ATOM 959 N N . SER A 1 114 ? 17.430 -15.676 7.263 1.00 43.72 114 SER A N 1
ATOM 960 C CA . SER A 1 114 ? 16.253 -16.478 7.600 1.00 43.72 114 SER A CA 1
ATOM 961 C C . SER A 1 114 ? 16.514 -17.204 8.925 1.00 43.72 114 SER A C 1
ATOM 963 O O . SER A 1 114 ? 16.733 -18.408 8.937 1.00 43.72 114 SER A O 1
ATOM 965 N N . GLN A 1 115 ? 16.579 -16.469 10.038 1.00 32.53 115 GLN A N 1
ATOM 966 C CA . GLN A 1 115 ? 16.388 -16.985 11.405 1.00 32.53 115 GLN A CA 1
ATOM 967 C C . GLN A 1 115 ? 16.563 -15.842 12.418 1.00 32.53 115 GLN A C 1
ATOM 969 O O . GLN A 1 115 ? 17.585 -15.164 12.403 1.00 32.53 115 GLN A O 1
ATOM 974 N N . GLY A 1 116 ? 15.585 -15.663 13.318 1.00 26.64 116 GLY A N 1
ATOM 975 C CA . GLY A 1 116 ? 15.819 -15.031 14.626 1.00 26.64 116 GLY A CA 1
ATOM 976 C C . GLY A 1 116 ? 14.974 -13.804 15.002 1.00 26.64 116 GLY A C 1
ATOM 977 O O . GLY A 1 116 ? 15.399 -12.677 14.790 1.00 26.64 116 GLY A O 1
ATOM 978 N N . GLY A 1 117 ? 13.852 -14.053 15.694 1.00 27.62 117 GLY A N 1
ATOM 979 C CA . GLY A 1 117 ? 13.571 -13.476 17.027 1.00 27.62 117 GLY A CA 1
ATOM 980 C C . GLY A 1 117 ? 12.985 -12.055 17.174 1.00 27.62 117 GLY A C 1
ATOM 981 O O . GLY A 1 117 ? 13.125 -11.225 16.288 1.00 27.62 117 GLY A O 1
ATOM 982 N N . PRO A 1 118 ? 12.282 -11.764 18.295 1.00 41.22 118 PRO A N 1
ATOM 983 C CA . PRO A 1 118 ? 11.050 -10.971 18.299 1.00 41.22 118 PRO A CA 1
ATOM 984 C C . PRO A 1 118 ? 11.195 -9.552 18.874 1.00 41.22 118 PRO A C 1
ATOM 986 O O . PRO A 1 118 ? 12.029 -9.280 19.730 1.00 41.22 118 PRO A O 1
ATOM 989 N N . GLY A 1 119 ? 10.294 -8.656 18.461 1.00 26.08 119 GLY A N 1
ATOM 990 C CA . GLY A 1 119 ? 10.192 -7.290 18.981 1.00 26.08 119 GLY A CA 1
ATOM 991 C C . GLY A 1 119 ? 8.742 -6.908 19.249 1.00 26.08 119 GLY A C 1
ATOM 992 O O . GLY A 1 119 ? 8.083 -6.299 18.411 1.00 26.08 119 GLY A O 1
ATOM 993 N N . ARG A 1 120 ? 8.254 -7.300 20.426 1.00 38.59 120 ARG A N 1
ATOM 994 C CA . ARG A 1 120 ? 6.983 -6.876 21.022 1.00 38.59 120 ARG A CA 1
ATOM 995 C C . ARG A 1 120 ? 7.167 -5.458 21.561 1.00 38.59 120 ARG A C 1
ATOM 997 O O . ARG A 1 120 ? 8.089 -5.230 22.334 1.00 38.59 120 ARG A O 1
ATOM 1004 N N . SER A 1 121 ? 6.273 -4.536 21.220 1.00 29.08 121 SER A N 1
ATOM 1005 C CA . SER A 1 121 ? 6.055 -3.343 22.039 1.00 29.08 121 SER A CA 1
ATOM 1006 C C . SER A 1 121 ? 4.557 -3.097 22.152 1.00 29.08 121 SER A C 1
ATOM 1008 O O . SER A 1 121 ? 3.849 -3.026 21.148 1.00 29.08 121 SER A O 1
ATOM 1010 N N . ARG A 1 122 ? 4.094 -3.131 23.404 1.00 37.06 122 ARG A N 1
ATOM 1011 C CA . ARG A 1 122 ? 2.712 -2.946 23.856 1.00 37.06 122 ARG A CA 1
ATOM 1012 C C . ARG A 1 122 ? 2.463 -1.467 24.172 1.00 37.06 122 ARG A C 1
ATOM 1014 O O . ARG A 1 122 ? 3.418 -0.710 24.325 1.00 37.06 122 ARG A O 1
ATOM 1021 N N . SER A 1 123 ? 1.179 -1.191 24.422 1.00 30.69 123 SER A N 1
ATOM 1022 C CA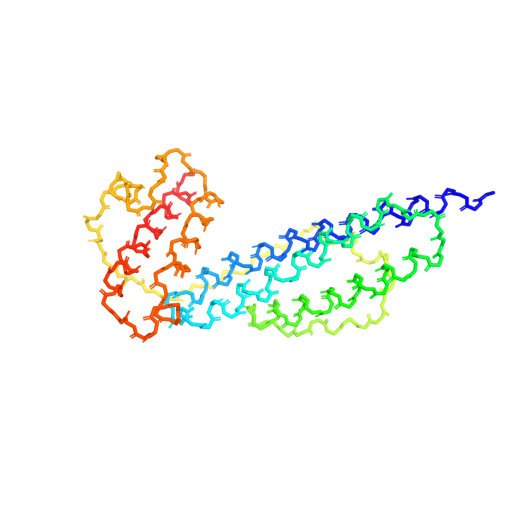 . SER A 1 123 ? 0.576 -0.017 25.083 1.00 30.69 123 SER A CA 1
ATOM 1023 C C . SER A 1 123 ? 0.105 1.046 24.090 1.00 30.69 123 SER A C 1
ATOM 1025 O O . SER A 1 123 ? 0.852 1.403 23.190 1.00 30.69 123 SER A O 1
ATOM 1027 N N . ALA A 1 124 ? -1.104 1.601 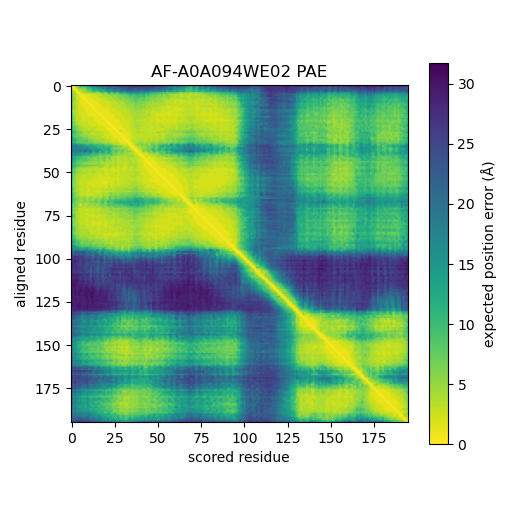24.161 1.00 29.62 124 ALA A N 1
ATOM 1028 C CA . ALA A 1 124 ? -2.254 1.530 25.075 1.00 29.62 124 ALA A CA 1
ATOM 1029 C C . ALA A 1 124 ? -3.487 1.942 24.216 1.00 29.62 124 ALA A C 1
ATOM 1031 O O . ALA A 1 124 ? -3.295 2.571 23.182 1.00 29.62 124 ALA A O 1
ATOM 1032 N N . SER A 1 125 ? -4.736 1.560 24.468 1.00 29.20 125 SER A N 1
ATOM 1033 C CA . SER A 1 125 ? -5.483 1.649 25.721 1.00 29.20 125 SER A CA 1
ATOM 1034 C C . SER A 1 125 ? -6.595 0.600 25.743 1.00 29.20 125 SER A C 1
ATOM 1036 O O . SER A 1 125 ? -7.182 0.283 24.712 1.00 29.20 125 SER A O 1
ATOM 1038 N N . ARG A 1 126 ? -6.893 0.077 26.934 1.00 42.59 126 ARG A N 1
ATOM 1039 C CA . ARG A 1 126 ? -8.202 -0.513 27.216 1.00 42.59 126 ARG A CA 1
ATOM 1040 C C . ARG A 1 126 ? -9.227 0.608 27.088 1.00 42.59 126 ARG A C 1
ATOM 1042 O O . ARG A 1 126 ? -9.106 1.590 27.815 1.00 42.59 126 ARG A O 1
ATOM 1049 N N . VAL A 1 127 ? -10.176 0.455 26.177 1.00 37.75 127 VAL A N 1
ATOM 1050 C CA . VAL A 1 127 ? -11.461 1.146 26.245 1.00 37.75 127 VAL A CA 1
ATOM 1051 C C . VAL A 1 127 ? -12.506 0.081 25.947 1.00 37.75 127 VAL A C 1
ATOM 1053 O O . VAL A 1 127 ? -12.658 -0.354 24.812 1.00 37.75 127 VAL A O 1
ATOM 1056 N N . ASP A 1 128 ? -12.992 -0.462 27.057 1.00 34.03 128 ASP A N 1
ATOM 1057 C CA . ASP A 1 128 ? -14.350 -0.890 27.381 1.00 34.03 128 ASP A CA 1
ATOM 1058 C C . ASP A 1 128 ? -15.212 -1.611 26.332 1.00 34.03 128 ASP A C 1
ATOM 1060 O O . ASP A 1 128 ? -15.324 -1.238 25.172 1.00 34.03 128 ASP A O 1
ATOM 1064 N N . GLU A 1 129 ? -15.850 -2.664 26.839 1.00 43.62 129 GLU A N 1
ATOM 1065 C CA . GLU A 1 129 ? -17.045 -3.389 26.399 1.00 43.62 129 GLU A CA 1
ATOM 1066 C C . GLU A 1 129 ? -17.972 -2.636 25.418 1.00 43.62 129 GLU A C 1
ATOM 1068 O O . GLU A 1 129 ? -19.085 -2.231 25.753 1.00 43.62 129 GLU A O 1
ATOM 1073 N N . ASN A 1 130 ? -17.543 -2.471 24.166 1.00 44.97 130 ASN A N 1
ATOM 1074 C CA . ASN A 1 130 ? -18.393 -1.933 23.112 1.00 44.97 130 ASN A CA 1
ATOM 1075 C C . ASN A 1 130 ? -19.447 -2.987 22.757 1.00 44.97 130 ASN A C 1
ATOM 1077 O O . ASN A 1 130 ? -19.143 -3.973 22.090 1.00 44.97 130 ASN A O 1
ATOM 1081 N N . GLY A 1 131 ? -20.684 -2.763 23.202 1.00 49.47 131 GLY A N 1
ATOM 1082 C CA . GLY A 1 131 ? -21.876 -3.559 22.894 1.00 49.47 131 GLY A CA 1
ATOM 1083 C C . GLY A 1 131 ? -22.321 -3.492 21.428 1.00 49.47 131 GLY A C 1
ATOM 1084 O O . GLY A 1 131 ? -23.498 -3.278 21.170 1.00 49.47 131 GLY A O 1
ATOM 1085 N N . LEU A 1 132 ? -21.384 -3.631 20.486 1.00 58.53 132 LEU A N 1
ATOM 1086 C CA . LEU A 1 132 ? -21.642 -3.863 19.069 1.00 58.53 132 LEU A CA 1
ATOM 1087 C C . LEU A 1 132 ? -21.422 -5.346 18.788 1.00 58.53 132 LEU A C 1
ATOM 1089 O O . LEU A 1 132 ? -20.318 -5.873 18.952 1.00 58.53 132 LEU A O 1
ATOM 1093 N N . SER A 1 133 ? -22.481 -6.016 18.359 1.00 69.50 133 SER A N 1
ATOM 1094 C CA . SER A 1 133 ? -22.423 -7.416 17.955 1.00 69.50 133 SER A CA 1
ATOM 1095 C C . SER A 1 133 ? -21.580 -7.566 16.685 1.00 69.50 133 SER A C 1
ATOM 1097 O O . SER A 1 133 ? -21.471 -6.650 15.869 1.00 69.50 133 SER A O 1
ATOM 1099 N N . LEU A 1 134 ? -20.992 -8.748 16.477 1.00 69.44 134 LEU A N 1
ATOM 1100 C CA . LEU A 1 134 ? -20.230 -9.047 15.254 1.00 69.44 134 LEU A CA 1
ATOM 1101 C C . LEU A 1 134 ? -21.049 -8.811 13.977 1.00 69.44 134 LEU A C 1
ATOM 1103 O O . LEU A 1 134 ? -20.494 -8.386 12.966 1.00 69.44 134 LEU A O 1
ATOM 1107 N N . GLU A 1 135 ? -22.350 -9.073 14.046 1.00 70.50 135 GLU A N 1
ATOM 1108 C CA . GLU A 1 135 ? -23.313 -8.864 12.964 1.00 70.50 135 GLU A CA 1
ATOM 1109 C C . GLU A 1 135 ? -23.493 -7.368 12.671 1.00 70.50 135 GLU A C 1
ATOM 1111 O O . GLU A 1 135 ? -23.297 -6.941 11.536 1.00 70.50 135 GLU A O 1
ATOM 1116 N N . GLU A 1 136 ? -23.702 -6.547 13.703 1.00 73.81 136 GLU A N 1
ATOM 1117 C CA . GLU A 1 136 ? -23.813 -5.087 13.577 1.00 73.81 136 GLU A CA 1
ATOM 1118 C C . GLU A 1 136 ? -22.521 -4.456 13.034 1.00 73.81 136 GLU A C 1
ATOM 1120 O O . GLU A 1 136 ? -22.560 -3.536 12.219 1.00 73.81 136 GLU A O 1
ATOM 1125 N N . ALA A 1 137 ? -21.350 -4.964 13.432 1.00 76.38 137 ALA A N 1
ATOM 1126 C CA . ALA A 1 137 ? -20.071 -4.501 12.895 1.00 76.38 137 ALA A CA 1
ATOM 1127 C C . ALA A 1 137 ? -19.917 -4.819 11.394 1.00 76.38 137 ALA A C 1
ATOM 1129 O O . ALA A 1 137 ? -19.379 -4.003 10.639 1.00 76.38 137 ALA A O 1
ATOM 1130 N N . CYS A 1 138 ? -20.407 -5.983 10.952 1.00 77.31 138 CYS A N 1
ATOM 1131 C CA . CYS A 1 138 ? -20.436 -6.365 9.539 1.00 77.31 138 CYS A CA 1
ATOM 1132 C C . CYS A 1 138 ? -21.414 -5.491 8.740 1.00 77.31 138 CYS A C 1
ATOM 1134 O O . CYS A 1 138 ? -21.058 -5.017 7.659 1.00 77.31 138 CYS A O 1
ATOM 1136 N N . GLU A 1 139 ? -22.593 -5.199 9.295 1.00 79.69 139 GLU A N 1
ATOM 1137 C CA . GLU A 1 139 ? -23.586 -4.302 8.691 1.00 79.69 139 GLU A CA 1
ATOM 1138 C C . GLU A 1 139 ? -23.057 -2.873 8.532 1.00 79.69 139 GLU A C 1
ATOM 1140 O O . GLU A 1 139 ? -23.164 -2.289 7.454 1.00 79.69 139 GLU A O 1
ATOM 1145 N N . VAL A 1 140 ? -22.413 -2.324 9.568 1.00 80.12 140 VAL A N 1
ATOM 1146 C CA . VAL A 1 140 ? -21.836 -0.967 9.544 1.00 80.12 140 VAL A CA 1
ATOM 1147 C C . VAL A 1 140 ? -20.763 -0.820 8.460 1.00 80.12 140 VAL A C 1
ATOM 1149 O O . VAL A 1 140 ? -20.642 0.243 7.850 1.00 80.12 140 VAL A O 1
ATOM 1152 N N . LEU A 1 141 ? -19.982 -1.873 8.208 1.00 79.06 141 LEU A N 1
ATOM 1153 C CA . LEU A 1 141 ? -18.945 -1.891 7.171 1.00 79.06 141 LEU A CA 1
ATOM 1154 C C . LEU A 1 141 ? -19.454 -2.381 5.804 1.00 79.06 141 LEU A C 1
ATOM 1156 O O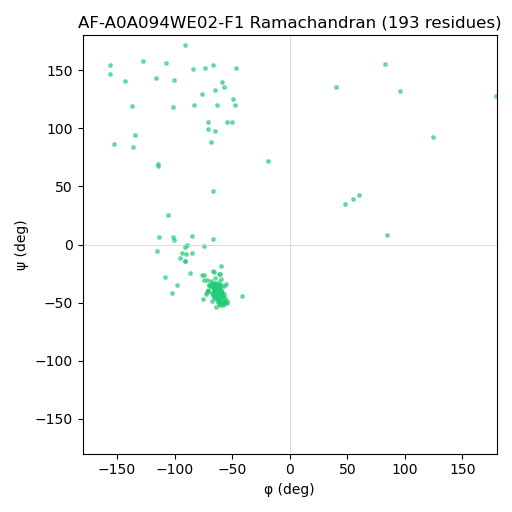 . LEU A 1 141 ? -18.721 -2.282 4.814 1.00 79.06 141 LEU A O 1
ATOM 1160 N N . GLY A 1 142 ? -20.689 -2.886 5.731 1.00 81.38 142 GLY A N 1
ATOM 1161 C CA . GLY A 1 142 ? -21.293 -3.438 4.519 1.00 81.38 142 GLY A CA 1
ATOM 1162 C C . GLY A 1 142 ? -20.519 -4.635 3.962 1.00 81.38 142 GLY A C 1
ATOM 1163 O O . GLY A 1 142 ? -20.257 -4.700 2.755 1.00 81.38 142 GLY A O 1
ATOM 1164 N N . ILE A 1 143 ? -20.083 -5.535 4.843 1.00 84.25 143 ILE A N 1
ATOM 1165 C CA . ILE A 1 143 ? -19.286 -6.724 4.516 1.00 84.25 143 ILE A CA 1
ATOM 1166 C C . ILE A 1 143 ? -19.917 -7.984 5.090 1.00 84.25 143 ILE A C 1
ATOM 1168 O O . ILE A 1 143 ? -20.685 -7.933 6.043 1.00 84.25 143 ILE A O 1
ATOM 1172 N N . ASP A 1 144 ? -19.566 -9.120 4.500 1.00 79.31 144 ASP A N 1
ATOM 1173 C CA . ASP A 1 144 ? -20.022 -10.418 4.975 1.00 79.31 144 ASP A CA 1
ATOM 1174 C C . ASP A 1 144 ? -19.301 -10.835 6.270 1.00 79.31 144 ASP A C 1
ATOM 1176 O O . ASP A 1 144 ? -18.138 -10.492 6.493 1.00 79.31 144 ASP A O 1
ATOM 1180 N N . ILE A 1 145 ? -19.970 -11.640 7.097 1.00 72.94 145 ILE A N 1
ATOM 1181 C CA . ILE A 1 145 ? -19.425 -12.203 8.344 1.00 72.94 145 ILE A CA 1
ATOM 1182 C C . ILE A 1 145 ? -18.185 -13.082 8.083 1.00 72.94 145 ILE A C 1
ATOM 1184 O O . ILE A 1 145 ? -17.333 -13.240 8.963 1.00 72.94 145 ILE A O 1
ATOM 1188 N N . SER A 1 146 ? -18.068 -13.643 6.876 1.00 76.00 146 SER A N 1
ATOM 1189 C CA . SER A 1 146 ? -16.930 -14.442 6.408 1.00 76.00 146 SER A CA 1
ATOM 1190 C C . SER A 1 146 ? -15.806 -13.629 5.748 1.00 76.00 146 SER A C 1
ATOM 1192 O O . SER A 1 146 ? -14.786 -14.208 5.357 1.00 76.00 146 SER A O 1
ATOM 1194 N N . ALA A 1 147 ? -15.950 -12.302 5.638 1.00 80.06 147 ALA A N 1
ATOM 1195 C CA . ALA A 1 147 ? -14.969 -11.448 4.975 1.00 80.06 147 ALA A CA 1
ATOM 1196 C C . ALA A 1 147 ? -13.583 -11.547 5.631 1.00 80.06 147 ALA A C 1
ATOM 1198 O O . ALA A 1 147 ? -13.427 -11.580 6.858 1.00 80.06 147 ALA A O 1
ATOM 1199 N N . LYS A 1 148 ? -12.540 -11.571 4.796 1.00 83.31 148 LYS A N 1
ATOM 1200 C CA . LYS A 1 148 ? -11.149 -11.654 5.270 1.00 83.31 148 LYS A CA 1
ATOM 1201 C C . LYS A 1 148 ? -10.617 -10.270 5.625 1.00 83.31 148 LYS A C 1
ATOM 1203 O O . LYS A 1 148 ? -10.945 -9.291 4.963 1.00 83.31 148 LYS A O 1
ATOM 1208 N N . LEU A 1 149 ? -9.683 -10.191 6.577 1.00 80.81 149 LEU A N 1
ATOM 1209 C CA . LEU A 1 149 ? -9.026 -8.939 6.989 1.00 80.81 149 LEU A CA 1
ATOM 1210 C C . LEU A 1 149 ? -8.637 -7.959 5.847 1.00 80.81 149 LEU A C 1
ATOM 1212 O O . LEU A 1 149 ? -8.903 -6.766 6.002 1.00 80.81 149 LEU A O 1
ATOM 1216 N N . PRO A 1 150 ? -8.048 -8.379 4.701 1.00 80.69 150 PRO A N 1
ATOM 1217 C CA . PRO A 1 150 ? -7.762 -7.461 3.591 1.00 80.69 150 PRO A CA 1
ATOM 1218 C C . PRO A 1 150 ? -9.011 -6.801 2.981 1.00 80.69 150 PRO A C 1
ATOM 1220 O O . PRO A 1 150 ? -8.948 -5.639 2.578 1.00 80.69 150 PRO A O 1
ATOM 1223 N N . GLU A 1 151 ? -10.144 -7.503 2.921 1.00 82.38 151 GLU A N 1
ATOM 1224 C CA . GLU A 1 151 ? -11.413 -6.966 2.412 1.00 82.38 151 GLU A CA 1
ATOM 1225 C C . GLU A 1 151 ? -12.022 -5.973 3.398 1.00 82.38 151 GLU A C 1
ATOM 1227 O O . GLU A 1 151 ? -12.426 -4.881 2.995 1.00 82.38 151 GLU A O 1
ATOM 1232 N N . ILE A 1 152 ? -11.984 -6.310 4.692 1.00 83.88 152 ILE A N 1
ATOM 1233 C CA . ILE A 1 152 ? -12.422 -5.434 5.786 1.00 83.88 152 ILE A CA 1
ATOM 1234 C C . ILE A 1 152 ? -11.646 -4.116 5.736 1.00 83.88 152 ILE A C 1
ATOM 1236 O O . ILE A 1 152 ? -12.240 -3.040 5.691 1.00 83.88 152 ILE A O 1
ATOM 1240 N N . ARG A 1 153 ? -10.310 -4.189 5.645 1.00 82.50 153 ARG A N 1
ATOM 1241 C CA . ARG A 1 153 ? -9.436 -3.013 5.513 1.00 82.50 153 ARG A CA 1
ATOM 1242 C C . ARG A 1 153 ? -9.756 -2.197 4.268 1.00 82.50 153 ARG A C 1
ATOM 1244 O O . ARG A 1 153 ? -9.811 -0.974 4.339 1.00 82.50 153 ARG A O 1
ATOM 1251 N N . LYS A 1 154 ? -9.976 -2.847 3.121 1.00 83.38 154 LYS A N 1
ATOM 1252 C CA . LYS A 1 154 ? -10.306 -2.154 1.868 1.00 83.38 154 LYS A CA 1
ATOM 1253 C C . LYS A 1 154 ? -11.614 -1.368 1.989 1.00 83.38 154 LYS A C 1
ATOM 1255 O O . LYS A 1 154 ? -11.629 -0.195 1.633 1.00 83.38 154 LYS A O 1
ATOM 1260 N N . LYS A 1 155 ? -12.674 -1.988 2.510 1.00 84.81 155 LYS A N 1
ATOM 1261 C CA . LYS A 1 155 ? -13.987 -1.352 2.700 1.00 84.81 155 LYS A CA 1
ATOM 1262 C C . LYS A 1 155 ? -13.936 -0.222 3.718 1.00 84.81 155 LYS A C 1
ATOM 1264 O O . LYS A 1 155 ? -14.445 0.862 3.448 1.00 84.81 155 LYS A O 1
ATOM 1269 N N . PHE A 1 156 ? -13.229 -0.446 4.820 1.00 82.19 156 PHE A N 1
ATOM 1270 C CA . PHE A 1 156 ? -12.966 0.577 5.820 1.00 82.19 156 PHE A CA 1
ATOM 1271 C C . PHE A 1 156 ? -12.282 1.817 5.210 1.00 82.19 156 PHE A C 1
ATOM 1273 O O . PHE A 1 156 ? -12.756 2.927 5.437 1.00 82.19 156 PHE A O 1
ATOM 1280 N N . ARG A 1 157 ? -11.242 1.656 4.366 1.00 79.44 157 ARG A N 1
ATOM 1281 C CA . ARG A 1 157 ? -10.607 2.794 3.655 1.00 79.44 157 ARG A CA 1
ATOM 1282 C C . ARG A 1 157 ? -11.595 3.591 2.826 1.00 79.44 157 ARG A C 1
ATOM 1284 O O . ARG A 1 157 ? -11.616 4.814 2.907 1.00 79.44 157 ARG A O 1
ATOM 1291 N N . THR A 1 158 ? -12.382 2.895 2.008 1.00 82.88 158 THR A N 1
ATOM 1292 C CA . THR A 1 158 ? -13.327 3.530 1.088 1.00 82.88 158 THR A CA 1
ATOM 1293 C C . THR A 1 158 ? -14.350 4.366 1.849 1.00 82.88 158 THR A C 1
ATOM 1295 O O . THR A 1 158 ? -14.497 5.550 1.560 1.00 82.88 158 THR A O 1
ATOM 1298 N N . LEU A 1 159 ? -14.973 3.790 2.880 1.00 81.38 159 LEU A N 1
ATOM 1299 C CA . LEU A 1 159 ? -15.962 4.492 3.699 1.00 81.38 159 LEU A CA 1
ATOM 1300 C C . LEU A 1 159 ? -15.351 5.694 4.427 1.00 81.38 159 LEU A C 1
ATOM 1302 O O . LEU A 1 159 ? -15.947 6.767 4.478 1.00 81.38 159 LEU A O 1
ATOM 1306 N N . MET A 1 160 ? -14.138 5.545 4.961 1.00 73.25 160 MET A N 1
ATOM 1307 C CA . MET A 1 160 ? -13.469 6.633 5.671 1.00 73.25 160 MET A CA 1
ATOM 1308 C C . MET A 1 160 ? -13.071 7.794 4.764 1.00 73.25 160 MET A C 1
ATOM 1310 O O . MET A 1 160 ? -13.191 8.948 5.176 1.00 73.25 160 MET A O 1
ATOM 1314 N N . LYS A 1 161 ? -12.661 7.505 3.526 1.00 74.81 161 LYS A N 1
ATOM 1315 C CA . LYS A 1 161 ? -12.434 8.526 2.500 1.00 74.81 161 LYS A CA 1
ATOM 1316 C C . LYS A 1 161 ? -13.719 9.289 2.191 1.00 74.81 161 LYS A C 1
ATOM 1318 O O . LYS A 1 161 ? -13.723 10.509 2.278 1.00 74.81 161 LYS A O 1
ATOM 1323 N N . GLU A 1 162 ? -14.818 8.593 1.907 1.00 75.25 162 GLU A N 1
ATOM 1324 C CA . GLU A 1 162 ? -16.108 9.211 1.548 1.00 75.25 162 GLU A CA 1
ATOM 1325 C C . GLU A 1 162 ? -16.698 10.103 2.650 1.00 75.25 162 GLU A C 1
ATOM 1327 O O . GLU A 1 162 ? -17.376 11.095 2.376 1.00 75.25 162 GLU A O 1
ATOM 1332 N N . LEU A 1 163 ? -16.452 9.755 3.913 1.00 69.12 163 LEU A N 1
ATOM 1333 C CA . LEU A 1 163 ? -16.998 10.479 5.058 1.00 69.12 163 LEU A CA 1
ATOM 1334 C C . LEU A 1 163 ? -16.148 11.689 5.468 1.00 69.12 163 LEU A C 1
ATOM 1336 O O . LEU A 1 163 ? -16.590 12.452 6.330 1.00 69.12 163 LEU A O 1
ATOM 1340 N N . HIS A 1 164 ? -14.965 11.882 4.873 1.00 64.38 164 HIS A N 1
ATOM 1341 C CA . HIS A 1 164 ? -13.980 12.853 5.342 1.00 64.38 164 HIS A CA 1
ATOM 1342 C C . HIS A 1 164 ? -14.454 14.314 5.240 1.00 64.38 164 HIS A C 1
ATOM 1344 O O . HIS A 1 164 ? -14.935 14.729 4.181 1.00 64.38 164 HIS A O 1
ATOM 1350 N N . PRO A 1 165 ? -14.285 15.130 6.305 1.00 59.56 165 PRO A N 1
ATOM 1351 C CA . PRO A 1 165 ? -14.702 16.529 6.304 1.00 59.56 165 PRO A CA 1
ATOM 1352 C C . PRO A 1 165 ? -14.018 17.359 5.214 1.00 59.56 165 PRO A C 1
ATOM 1354 O O . PRO A 1 165 ? -14.650 18.264 4.696 1.00 59.56 165 PRO A O 1
ATOM 1357 N N . ASP A 1 166 ? -12.791 17.041 4.797 1.00 57.53 166 ASP A N 1
ATOM 1358 C CA . ASP A 1 166 ? -12.088 17.791 3.735 1.00 57.53 166 ASP A CA 1
ATOM 1359 C C . ASP A 1 166 ? -12.748 17.608 2.352 1.00 57.53 166 ASP A C 1
ATOM 1361 O O . ASP A 1 166 ? -12.829 18.546 1.566 1.00 57.53 166 ASP A O 1
ATOM 1365 N N . ILE A 1 167 ? -13.353 16.439 2.094 1.00 61.50 167 ILE A N 1
ATOM 1366 C CA . ILE A 1 167 ? -14.198 16.220 0.903 1.00 61.50 167 ILE A CA 1
ATOM 1367 C C . ILE A 1 167 ? -15.560 16.916 1.073 1.00 61.50 167 ILE A C 1
ATOM 1369 O O . ILE A 1 167 ? -16.206 17.301 0.101 1.00 61.50 167 ILE A O 1
ATOM 1373 N N . ARG A 1 168 ? -16.000 17.111 2.322 1.00 59.94 168 ARG A N 1
ATOM 1374 C CA . ARG A 1 168 ? -17.307 17.675 2.694 1.00 59.94 168 ARG A CA 1
ATOM 1375 C C . ARG A 1 168 ? -17.220 19.119 3.209 1.00 59.94 168 ARG A C 1
ATOM 1377 O O . ARG A 1 168 ? -18.088 19.542 3.965 1.00 59.94 168 ARG A O 1
ATOM 1384 N N . MET A 1 169 ? -16.190 19.871 2.810 1.00 56.53 169 MET A N 1
ATOM 1385 C CA . MET A 1 169 ? -16.013 21.298 3.134 1.00 56.53 169 MET A CA 1
ATOM 1386 C C . MET A 1 169 ? -16.044 21.630 4.643 1.00 56.53 169 MET A C 1
ATOM 1388 O O . MET A 1 169 ? -16.605 22.639 5.060 1.00 56.53 169 MET A O 1
ATOM 1392 N N . GLY A 1 170 ? -15.457 20.777 5.482 1.00 57.09 170 GLY A N 1
ATOM 1393 C CA . GLY A 1 170 ? -15.373 20.968 6.933 1.00 57.09 170 GLY A CA 1
ATOM 1394 C C . GLY A 1 170 ? -16.599 20.503 7.728 1.00 57.09 170 GLY A C 1
ATOM 1395 O O . GLY A 1 170 ? -16.654 20.741 8.934 1.00 57.09 170 GLY A O 1
ATOM 1396 N N . ASP A 1 171 ? -17.571 19.826 7.103 1.00 60.81 171 ASP A N 1
ATOM 1397 C CA . ASP A 1 171 ? -18.769 19.338 7.794 1.00 60.81 171 ASP A CA 1
ATOM 1398 C C . ASP A 1 171 ? -18.464 18.162 8.747 1.00 60.81 171 ASP A C 1
ATOM 1400 O O . ASP A 1 171 ? -18.378 16.994 8.347 1.00 60.81 171 ASP A O 1
ATOM 1404 N N . ARG A 1 172 ? -18.351 18.482 10.042 1.00 60.72 172 ARG A N 1
ATOM 1405 C CA . ARG A 1 172 ? -18.101 17.541 11.151 1.00 60.72 172 ARG A CA 1
ATOM 1406 C C . ARG A 1 172 ? -19.315 16.691 11.540 1.00 60.72 172 ARG A C 1
ATOM 1408 O O . ARG A 1 172 ? -19.199 15.812 12.392 1.00 60.72 172 ARG A O 1
ATOM 1415 N N . SER A 1 173 ? -20.470 16.869 10.892 1.00 64.19 173 SER A N 1
ATOM 1416 C CA . SER A 1 173 ? -21.708 16.138 11.219 1.00 64.19 173 SER A CA 1
ATOM 1417 C C . SER A 1 173 ? -21.588 14.611 11.091 1.00 64.19 173 SER A C 1
ATOM 1419 O O . SER A 1 173 ? -22.387 13.873 11.666 1.00 64.19 173 SER A O 1
ATOM 1421 N N . LYS A 1 174 ? -20.581 14.106 10.363 1.00 64.56 174 LYS A N 1
ATOM 1422 C CA . LYS A 1 174 ? -20.341 12.666 10.163 1.00 64.56 174 LYS A CA 1
ATOM 1423 C C . LYS A 1 174 ? -19.231 12.067 11.029 1.00 64.56 174 LYS A C 1
ATOM 1425 O O . LYS A 1 174 ? -18.968 10.870 10.923 1.00 64.56 174 LYS A O 1
ATOM 1430 N N . GLU A 1 175 ? -18.661 12.828 11.963 1.00 63.41 175 GLU A N 1
ATOM 1431 C CA . GLU A 1 175 ? -17.707 12.290 12.946 1.00 63.41 175 GLU A CA 1
ATOM 1432 C C . GLU A 1 175 ? -18.303 11.135 13.766 1.00 63.41 175 GLU A C 1
ATOM 1434 O O . GLU A 1 175 ? -17.616 10.160 14.069 1.00 63.41 175 GLU A O 1
ATOM 1439 N N . GLY A 1 176 ? -19.601 11.197 14.087 1.00 66.62 176 GLY A N 1
ATOM 1440 C CA . GLY A 1 176 ? -20.298 10.103 14.769 1.00 66.62 176 GLY A CA 1
ATOM 1441 C C . GLY A 1 176 ? -20.352 8.817 13.935 1.00 66.62 176 GLY A C 1
ATOM 1442 O O . GLY A 1 176 ? -20.192 7.726 14.476 1.00 66.62 176 GLY A O 1
ATOM 1443 N N . GLN A 1 177 ? -20.514 8.934 12.612 1.00 72.06 177 GLN A N 1
ATOM 1444 C CA . GLN A 1 177 ? -20.480 7.789 11.695 1.00 72.06 177 GLN A CA 1
ATOM 1445 C C . GLN A 1 177 ? -19.060 7.226 11.565 1.00 72.06 177 GLN A C 1
ATOM 1447 O O . GLN A 1 177 ? -18.886 6.012 11.623 1.00 72.06 177 GLN A O 1
ATOM 1452 N N . MET A 1 178 ? -18.038 8.087 11.501 1.00 67.69 178 MET A N 1
ATOM 1453 C CA . MET A 1 178 ? -16.638 7.649 11.522 1.00 67.69 178 MET A CA 1
ATOM 1454 C C . MET A 1 178 ? -16.289 6.868 12.791 1.00 67.69 178 MET A C 1
ATOM 1456 O O . MET A 1 178 ? -15.662 5.815 12.703 1.00 67.69 178 MET A O 1
ATOM 1460 N N . ARG A 1 179 ? -16.725 7.338 13.969 1.00 70.19 179 ARG A N 1
ATOM 1461 C CA . ARG A 1 179 ? -16.504 6.613 15.233 1.00 70.19 179 ARG A CA 1
ATOM 1462 C C . ARG A 1 179 ? -17.167 5.237 15.234 1.00 70.19 179 ARG A C 1
ATOM 1464 O O . ARG A 1 179 ? -16.554 4.281 15.693 1.00 70.19 179 ARG A O 1
ATOM 1471 N N . LYS A 1 180 ? -18.381 5.116 14.683 1.00 73.12 180 LYS A N 1
ATOM 1472 C CA . LYS A 1 180 ? -19.062 3.816 14.543 1.00 73.12 180 LYS A CA 1
ATOM 1473 C C . LYS A 1 180 ? -18.298 2.862 13.622 1.00 73.12 180 LYS A C 1
ATOM 1475 O O . LYS A 1 180 ? -18.118 1.701 13.969 1.00 73.12 180 LYS A O 1
ATOM 1480 N N . ILE A 1 181 ? -17.804 3.356 12.487 1.00 78.25 181 ILE A N 1
ATOM 1481 C CA . ILE A 1 181 ? -17.022 2.556 11.531 1.00 78.25 181 ILE A CA 1
ATOM 1482 C C . ILE A 1 181 ? -15.674 2.134 12.134 1.00 78.25 181 ILE A C 1
ATOM 1484 O O . ILE A 1 181 ? -15.226 1.011 11.909 1.00 78.25 181 ILE A O 1
ATOM 1488 N N . LEU A 1 182 ? -15.048 2.997 12.942 1.00 74.38 182 LEU A N 1
ATOM 1489 C CA . LEU A 1 182 ? -13.854 2.654 13.719 1.00 74.38 182 LEU A CA 1
ATOM 1490 C C . LEU A 1 182 ? -14.106 1.517 14.703 1.00 74.38 182 LEU A C 1
ATOM 1492 O O . LEU A 1 182 ? -13.382 0.525 14.676 1.00 74.38 182 LEU A O 1
ATOM 1496 N N . ALA A 1 183 ? -15.145 1.649 15.529 1.00 74.25 183 ALA A N 1
ATOM 1497 C CA . ALA A 1 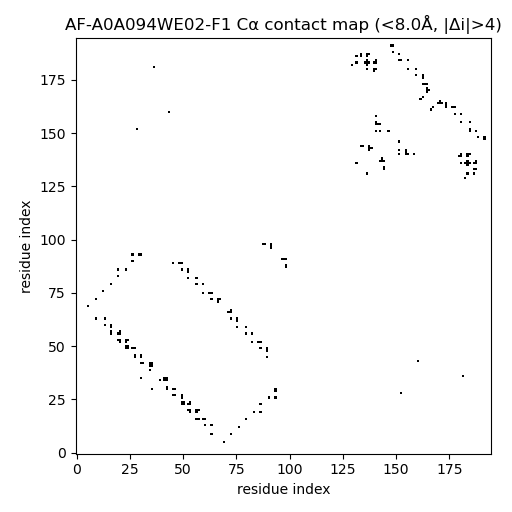183 ? -15.507 0.627 16.504 1.00 74.25 183 ALA A CA 1
ATOM 1498 C C . ALA A 1 183 ? -15.803 -0.718 15.818 1.00 74.25 183 ALA A C 1
ATOM 1500 O O . ALA A 1 183 ? -15.291 -1.754 16.241 1.00 74.25 183 ALA A O 1
ATOM 1501 N N . ALA A 1 184 ? -16.544 -0.699 14.703 1.00 79.69 184 ALA A N 1
ATOM 1502 C CA . ALA A 1 184 ? -16.806 -1.888 13.895 1.00 79.69 184 ALA A CA 1
ATOM 1503 C C . ALA A 1 184 ? -15.511 -2.537 13.366 1.00 79.69 184 ALA A C 1
ATOM 1505 O O . ALA A 1 184 ? -15.340 -3.753 13.459 1.00 79.69 184 ALA A O 1
ATOM 1506 N N . TYR A 1 185 ? -14.563 -1.739 12.860 1.00 80.38 185 TYR A N 1
ATOM 1507 C CA . TYR A 1 185 ? -13.273 -2.246 12.382 1.00 80.38 185 TYR A CA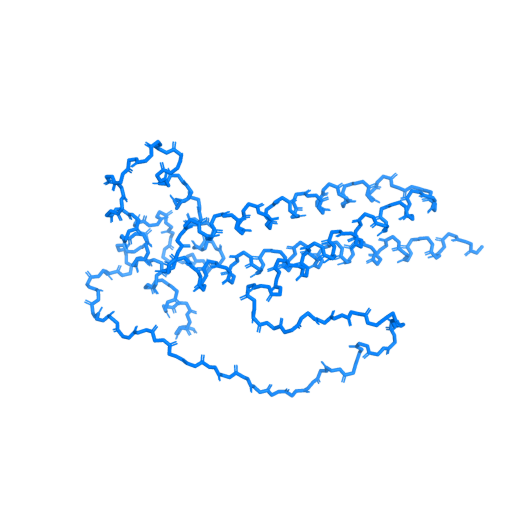 1
ATOM 1508 C C . TYR A 1 185 ? -12.450 -2.902 13.497 1.00 80.38 185 TYR A C 1
ATOM 1510 O O . TYR A 1 185 ? -11.873 -3.969 13.280 1.00 80.38 185 TYR A O 1
ATOM 1518 N N . GLU A 1 186 ? -12.404 -2.304 14.690 1.00 78.25 186 GLU A N 1
ATOM 1519 C CA . GLU A 1 186 ? -11.661 -2.860 15.825 1.00 78.25 186 GLU A CA 1
ATOM 1520 C C . GLU A 1 186 ? -12.216 -4.216 16.272 1.00 78.25 186 GLU A C 1
ATOM 1522 O O . GLU A 1 186 ? -11.435 -5.154 16.449 1.00 78.25 186 GLU A O 1
ATOM 1527 N N . VAL A 1 187 ? -13.543 -4.353 16.369 1.00 79.62 187 VAL A N 1
ATOM 1528 C CA . VAL A 1 187 ? -14.208 -5.621 16.718 1.00 79.62 187 VAL A CA 1
ATOM 1529 C C . VAL A 1 187 ? -13.880 -6.712 15.694 1.00 79.62 187 VAL A C 1
ATOM 1531 O O . VAL A 1 187 ? -13.458 -7.816 16.054 1.00 79.62 187 VAL A O 1
ATOM 1534 N N . LEU A 1 188 ? -14.001 -6.407 14.400 1.00 79.56 188 LEU A N 1
ATOM 1535 C CA . LEU A 1 188 ? -13.728 -7.385 13.345 1.00 79.56 188 LEU A CA 1
ATOM 1536 C C . LEU A 1 188 ? -12.250 -7.765 13.250 1.00 79.56 188 LEU A C 1
ATOM 1538 O O . LEU A 1 188 ? -11.912 -8.926 13.002 1.00 79.56 188 LEU A O 1
ATOM 1542 N N . LYS A 1 189 ? -11.355 -6.803 13.482 1.00 79.50 189 LYS A N 1
ATOM 1543 C CA . LYS A 1 189 ? -9.916 -7.054 13.545 1.00 79.50 189 LYS A CA 1
ATOM 1544 C C . LYS A 1 189 ? -9.565 -7.953 14.728 1.00 79.50 189 LYS A C 1
ATOM 1546 O O . LYS A 1 189 ? -8.767 -8.870 14.556 1.00 79.50 189 LYS A O 1
ATOM 1551 N N . GLN A 1 190 ? -10.152 -7.722 15.904 1.00 76.31 190 GLN A N 1
ATOM 1552 C CA . GLN A 1 190 ? -9.930 -8.566 17.082 1.00 76.31 190 GLN A CA 1
ATOM 1553 C C . GLN A 1 190 ? -10.372 -10.009 16.827 1.00 76.31 190 GLN A C 1
ATOM 1555 O O . GLN A 1 190 ? -9.592 -10.926 17.079 1.00 76.31 190 GLN A O 1
ATOM 1560 N N . ARG A 1 191 ? -11.549 -10.218 16.220 1.00 79.12 191 ARG A N 1
ATOM 1561 C CA . ARG A 1 191 ? -12.005 -11.555 15.801 1.00 79.12 191 ARG A CA 1
ATOM 1562 C C . ARG A 1 191 ? -10.994 -12.261 14.898 1.00 79.12 191 ARG A C 1
ATOM 1564 O O . ARG A 1 191 ? -10.654 -13.410 15.152 1.00 79.12 191 ARG A O 1
ATOM 1571 N N . GLN A 1 192 ? -10.520 -11.582 13.853 1.00 72.81 192 GLN A N 1
ATOM 1572 C CA . GLN A 1 192 ? -9.570 -12.144 12.882 1.00 72.81 192 GLN A CA 1
ATOM 1573 C C . GLN A 1 192 ? -8.192 -12.461 13.487 1.00 72.81 192 GLN A C 1
ATOM 1575 O O . GLN A 1 192 ? -7.471 -13.277 12.933 1.00 72.81 192 GLN A O 1
ATOM 1580 N N . VAL A 1 193 ? -7.807 -11.813 14.591 1.00 64.88 193 VAL A N 1
ATOM 1581 C CA . VAL A 1 193 ? -6.550 -12.098 15.309 1.00 64.88 193 VAL A CA 1
ATOM 1582 C C . VAL A 1 193 ? -6.716 -13.227 16.335 1.00 64.88 193 VAL A C 1
ATOM 1584 O O . VAL A 1 193 ? -5.729 -13.859 16.704 1.00 64.88 193 VAL A O 1
ATOM 1587 N N . MET A 1 194 ? -7.939 -13.460 16.822 1.00 57.16 194 MET A N 1
ATOM 1588 C CA . MET A 1 194 ? -8.253 -14.492 17.819 1.00 57.16 194 MET A CA 1
ATOM 1589 C C . MET A 1 194 ? -8.648 -15.849 17.211 1.00 57.16 194 MET A C 1
ATOM 1591 O O . MET A 1 194 ? -8.686 -16.829 17.953 1.00 57.16 194 MET A O 1
ATOM 1595 N N . SER A 1 195 ? -8.950 -15.910 15.907 1.00 47.09 195 SER A N 1
ATOM 1596 C CA . SER A 1 195 ? -9.113 -17.159 15.131 1.00 47.09 195 SER A CA 1
ATOM 1597 C C . SER A 1 195 ? -7.792 -17.616 14.526 1.00 47.09 195 SER A C 1
ATOM 1599 O O . SER A 1 195 ? -7.588 -18.846 14.458 1.00 47.09 195 SER A O 1
#

Foldseek 3Di:
DPPVVVVVLLVVLLVLLVVLLVLLLVLLVLLCVPPCVPDVPVSVVLNVLSVVLNVQSVVLNVQSVPDPDPVSSVVSVVVSVVSVVSSLVSSCVSVVHPRPPPPDDDPPPPPPPPDDDDDDDDDDDDDDDDPQDLVNLCVLLVHDSPDALVVLSVSLVVVSVVLDCVVVVNPCVCVVSNVSNVVSSVVSVVVNVVD

Solvent-accessible surface area (backbone atoms only — not comparable to full-atom values): 11778 Å² total; per-residue (Å²): 128,69,68,66,59,50,56,53,52,52,50,52,50,48,56,48,43,55,49,48,39,55,48,32,53,52,47,41,53,52,38,48,76,68,29,39,91,80,38,54,73,62,31,51,58,51,42,51,54,34,50,52,52,34,52,55,42,52,52,50,51,59,52,58,72,73,58,87,46,73,71,55,48,53,52,49,50,56,52,52,52,53,51,50,53,55,47,49,62,54,47,28,66,75,66,75,45,82,76,79,75,76,70,93,73,75,92,81,76,72,86,76,78,86,79,84,88,87,85,88,82,83,86,85,78,92,77,71,90,70,92,65,52,76,66,55,27,21,60,70,60,71,48,60,92,82,59,51,71,73,56,54,53,52,44,52,52,53,54,54,58,75,57,31,29,83,82,52,78,65,49,66,86,43,54,67,55,52,52,53,47,50,54,24,49,52,56,54,50,51,52,68,73,75,109

Mean predicted aligned error: 12.7 Å

InterPro domains:
  IPR001623 DnaJ domain [PF00226] (139-191)
  IPR001623 DnaJ domain [PR00625] (138-156)
  IPR001623 DnaJ domain [PR00625] (156-171)
  IPR001623 DnaJ domain [PR00625] (173-193)
  IPR001623 DnaJ domain [PS50076] (136-193)
  IPR001623 DnaJ domain [SM00271] (135-193)
  IPR001623 DnaJ domain [cd06257] (139-189)
  IPR036869 Chaperone J-domain superfamily [G3DSA:1.10.287.110] (127-193)
  IPR036869 Chaperone J-domain superfamily [SSF46565] (135-191)

pLDDT: mean 71.49, std 18.1, range [26.08, 92.75]